Protein AF-K5B9V3-F1 (afdb_monomer_lite)

InterPro domains:
  IPR021312 Protein of unknown function DUF2889 [PF11136] (110-184)

Structure (mmCIF, N/CA/C/O backbone):
data_AF-K5B9V3-F1
#
_entry.id   AF-K5B9V3-F1
#
loop_
_atom_site.group_PDB
_atom_site.id
_atom_site.type_symbol
_atom_site.label_atom_id
_atom_site.label_alt_id
_atom_site.label_comp_id
_atom_site.label_asym_id
_atom_site.label_entity_id
_atom_site.label_seq_id
_atom_site.pdbx_PDB_ins_code
_atom_site.Cartn_x
_atom_site.Cartn_y
_atom_site.Cartn_z
_atom_site.occupancy
_atom_site.B_iso_or_equiv
_atom_site.auth_seq_id
_atom_site.auth_comp_id
_atom_site.auth_asym_id
_atom_site.auth_atom_id
_atom_site.pdbx_PDB_model_num
ATOM 1 N N . MET A 1 1 ? -13.083 -22.199 3.569 1.00 53.50 1 MET A N 1
ATOM 2 C CA . MET A 1 1 ? -12.605 -20.976 2.889 1.00 53.50 1 MET A CA 1
ATOM 3 C C . MET A 1 1 ? -11.238 -21.250 2.273 1.00 53.50 1 MET A C 1
ATOM 5 O O . MET A 1 1 ? -10.511 -22.095 2.790 1.00 53.50 1 MET A O 1
ATOM 9 N N . SER A 1 2 ? -10.920 -20.611 1.150 1.00 79.75 2 SER A N 1
ATOM 10 C CA . SER A 1 2 ? -9.598 -20.607 0.501 1.00 79.75 2 SER A CA 1
ATOM 11 C C . SER A 1 2 ? -8.914 -19.246 0.727 1.00 79.75 2 SER A C 1
ATOM 13 O O . SER A 1 2 ? -9.525 -18.342 1.294 1.00 79.75 2 SER A O 1
ATOM 15 N N . GLY A 1 3 ? -7.648 -19.098 0.324 1.00 85.88 3 GLY A N 1
ATOM 16 C CA . GLY A 1 3 ? -6.921 -17.820 0.370 1.00 85.88 3 GLY A CA 1
ATOM 17 C C . GLY A 1 3 ? -5.941 -17.666 1.538 1.00 85.88 3 GLY A C 1
ATOM 18 O O . GLY A 1 3 ? -5.937 -18.458 2.481 1.00 85.88 3 GLY A O 1
ATOM 19 N N . PHE A 1 4 ? -5.101 -16.629 1.453 1.00 90.12 4 PHE A N 1
ATOM 20 C CA . PHE A 1 4 ? -3.955 -16.421 2.344 1.00 90.12 4 PHE A CA 1
ATOM 21 C C . PHE A 1 4 ? -4.351 -16.310 3.822 1.00 90.12 4 PHE A C 1
ATOM 23 O O . PHE A 1 4 ? -3.831 -17.064 4.638 1.00 90.12 4 PHE A O 1
ATOM 30 N N . ARG A 1 5 ? -5.338 -15.467 4.163 1.00 90.12 5 ARG A N 1
ATOM 31 C CA . ARG A 1 5 ? -5.838 -15.321 5.546 1.00 90.12 5 ARG A CA 1
ATOM 32 C C . ARG A 1 5 ? -6.285 -16.643 6.159 1.00 90.12 5 ARG A C 1
ATOM 34 O O . ARG A 1 5 ? -5.924 -16.953 7.280 1.00 90.12 5 ARG A O 1
ATOM 41 N N . ASN A 1 6 ? -7.004 -17.464 5.399 1.00 92.19 6 ASN A N 1
ATOM 42 C CA . ASN A 1 6 ? -7.432 -18.779 5.869 1.00 92.19 6 ASN A CA 1
ATOM 43 C C . ASN A 1 6 ? -6.247 -19.736 6.093 1.00 92.19 6 ASN A C 1
ATOM 45 O O . ASN A 1 6 ? -6.334 -20.625 6.933 1.00 92.19 6 ASN A O 1
ATOM 49 N N . THR A 1 7 ? -5.148 -19.582 5.354 1.00 93.56 7 THR A N 1
ATOM 50 C CA . THR A 1 7 ? -3.905 -20.313 5.633 1.00 93.56 7 THR A CA 1
ATOM 51 C C . THR A 1 7 ? -3.241 -19.801 6.911 1.00 93.56 7 THR A C 1
ATOM 53 O O . THR A 1 7 ? -2.856 -20.620 7.742 1.00 93.56 7 THR A O 1
ATOM 56 N N . VAL A 1 8 ? -3.166 -18.480 7.113 1.00 93.62 8 VAL A N 1
ATOM 57 C CA . VAL A 1 8 ? -2.648 -17.886 8.360 1.00 93.62 8 VAL A CA 1
ATOM 58 C C . VAL A 1 8 ? -3.473 -18.355 9.560 1.00 93.62 8 VAL A C 1
ATOM 60 O O . VAL A 1 8 ? -2.900 -18.847 10.524 1.00 93.62 8 VAL A O 1
ATOM 63 N N . ASP A 1 9 ? -4.802 -18.328 9.459 1.00 93.75 9 ASP A N 1
ATOM 64 C CA . ASP A 1 9 ? -5.725 -18.794 10.502 1.00 93.75 9 ASP A CA 1
ATOM 65 C C . ASP A 1 9 ? -5.521 -20.274 10.870 1.00 93.75 9 ASP A C 1
ATOM 67 O O . ASP A 1 9 ? -5.801 -20.674 11.996 1.00 93.75 9 ASP A O 1
ATOM 71 N N . LYS A 1 10 ? -5.025 -21.106 9.946 1.00 94.19 10 LYS A N 1
ATOM 72 C CA . LYS A 1 10 ? -4.718 -22.521 10.217 1.00 94.19 10 LYS A CA 1
ATOM 73 C C . LYS A 1 10 ? -3.351 -22.728 10.862 1.00 94.19 10 LYS A C 1
ATOM 75 O O . LYS A 1 10 ? -3.202 -23.648 11.658 1.00 94.19 10 LYS A O 1
ATOM 80 N N . VAL A 1 11 ? -2.354 -21.937 10.468 1.00 95.62 11 VAL A N 1
ATOM 81 C CA . VAL A 1 11 ? -0.955 -22.113 10.895 1.00 95.62 11 VAL A CA 1
ATOM 82 C C . VAL A 1 11 ? -0.654 -21.353 12.188 1.00 95.62 11 VAL A C 1
ATOM 84 O O . VAL A 1 11 ? 0.162 -21.812 12.980 1.00 95.62 11 VAL A O 1
ATOM 87 N N . ALA A 1 12 ? -1.319 -20.218 12.404 1.00 94.56 12 ALA A N 1
ATOM 88 C CA . ALA A 1 12 ? -1.141 -19.338 13.556 1.00 94.56 12 ALA A CA 1
ATOM 89 C C . ALA A 1 12 ? -2.499 -18.771 14.044 1.00 94.56 12 ALA A C 1
ATOM 91 O O . ALA A 1 12 ? -2.715 -17.551 14.032 1.00 94.56 12 ALA A O 1
ATOM 92 N N . PRO A 1 13 ? -3.456 -19.640 14.436 1.00 94.00 13 PRO A N 1
ATOM 93 C CA . PRO A 1 13 ? -4.812 -19.242 14.841 1.00 94.00 13 PRO A CA 1
ATOM 94 C C . PRO A 1 13 ? -4.841 -18.228 15.996 1.00 94.00 13 PRO A C 1
ATOM 96 O O . PRO A 1 13 ? -5.757 -17.406 16.107 1.00 94.00 13 PRO A O 1
ATOM 99 N N . GLU A 1 14 ? -3.834 -18.263 16.867 1.00 95.31 14 GLU A N 1
ATOM 100 C CA . GLU A 1 14 ? -3.708 -17.383 18.021 1.00 95.31 14 GLU A CA 1
ATOM 101 C C . GLU A 1 14 ? -3.532 -15.911 17.639 1.00 95.31 14 GLU A C 1
ATOM 103 O O . GLU A 1 14 ? -3.968 -15.042 18.395 1.00 95.31 14 GLU A O 1
ATOM 108 N N . LEU A 1 15 ? -2.945 -15.619 16.471 1.00 93.81 15 LEU A N 1
ATOM 109 C CA . LEU A 1 15 ? -2.725 -14.247 16.012 1.00 93.81 15 LEU A CA 1
ATOM 110 C C . LEU A 1 15 ? -4.056 -13.528 15.784 1.00 93.81 15 LEU A C 1
ATOM 112 O O . LEU A 1 15 ? -4.254 -12.408 16.256 1.00 93.81 15 LEU A O 1
ATOM 116 N N . ARG A 1 16 ? -5.003 -14.202 15.126 1.00 89.38 16 ARG A N 1
ATOM 117 C CA . ARG A 1 16 ? -6.343 -13.660 14.902 1.00 89.38 16 ARG A CA 1
ATOM 118 C C . ARG A 1 16 ? -7.146 -13.580 16.193 1.00 89.38 16 ARG A C 1
ATOM 120 O O . ARG A 1 16 ? -7.768 -12.552 16.456 1.00 89.38 16 ARG A O 1
ATOM 127 N N . ALA A 1 17 ? -7.121 -14.638 17.006 1.00 89.19 17 ALA A N 1
ATOM 128 C CA . ALA A 1 17 ? -7.864 -14.684 18.267 1.00 89.19 17 ALA A CA 1
ATOM 129 C C . ALA A 1 17 ? -7.460 -13.547 19.221 1.00 89.19 17 ALA A C 1
ATOM 131 O O . ALA A 1 17 ? -8.310 -12.972 19.898 1.00 89.19 17 ALA A O 1
ATOM 132 N N . ARG A 1 18 ? -6.170 -13.192 19.237 1.00 92.00 18 ARG A N 1
ATOM 133 C CA . ARG A 1 18 ? -5.615 -12.117 20.072 1.00 92.00 18 ARG A CA 1
ATOM 134 C C . ARG A 1 18 ? -5.654 -10.738 19.415 1.00 92.00 18 ARG A C 1
ATOM 136 O O . ARG A 1 18 ? -5.258 -9.778 20.065 1.00 92.00 18 ARG A O 1
ATOM 143 N N . ARG A 1 19 ? -6.117 -10.632 18.161 1.00 86.31 19 ARG A N 1
ATOM 144 C CA . ARG A 1 19 ? -6.035 -9.406 17.343 1.00 86.31 19 ARG A CA 1
ATOM 145 C C . ARG A 1 19 ? -4.607 -8.839 17.314 1.00 86.31 19 ARG A C 1
ATOM 147 O O . ARG A 1 19 ? -4.389 -7.645 17.488 1.00 86.31 19 ARG A O 1
ATOM 154 N N . ASP A 1 20 ? -3.634 -9.728 17.150 1.00 90.94 20 ASP A N 1
ATOM 155 C CA . ASP A 1 20 ? -2.211 -9.401 17.180 1.00 90.94 20 ASP A CA 1
ATOM 156 C C . ASP A 1 20 ? -1.833 -8.521 15.976 1.00 90.94 20 ASP A C 1
ATOM 158 O O . ASP A 1 20 ? -2.214 -8.820 14.844 1.00 90.94 20 ASP A O 1
ATOM 162 N N . LEU A 1 21 ? -1.046 -7.460 16.193 1.00 87.75 21 LEU A N 1
ATOM 163 C CA . LEU A 1 21 ? -0.618 -6.545 15.124 1.00 87.75 21 LEU A CA 1
ATOM 164 C C . LEU A 1 21 ? 0.159 -7.258 14.008 1.00 87.75 21 LEU A C 1
ATOM 166 O O . LEU A 1 21 ? 0.116 -6.835 12.851 1.00 87.75 21 LEU A O 1
ATOM 170 N N . ARG A 1 22 ? 0.821 -8.380 14.318 1.00 90.94 22 ARG A N 1
ATOM 171 C CA . ARG A 1 22 ? 1.484 -9.220 13.311 1.00 90.94 22 ARG A CA 1
ATOM 172 C C . ARG A 1 22 ? 0.493 -9.807 12.312 1.00 90.94 22 ARG A C 1
ATOM 174 O O . ARG A 1 22 ? 0.838 -9.936 11.143 1.00 90.94 22 ARG A O 1
ATOM 181 N N . TYR A 1 23 ? -0.732 -10.119 12.737 1.00 90.19 23 TYR A N 1
ATOM 182 C CA . TYR A 1 23 ? -1.786 -10.577 11.830 1.00 90.19 23 TYR A CA 1
ATOM 183 C C . TYR A 1 23 ? -2.118 -9.493 10.797 1.00 90.19 23 TYR A C 1
ATOM 185 O O . TYR A 1 23 ? -2.198 -9.769 9.603 1.00 90.19 23 TYR A O 1
ATOM 193 N N . THR A 1 24 ? -2.201 -8.238 11.243 1.00 85.81 24 THR A N 1
ATOM 194 C CA . THR A 1 24 ? -2.417 -7.082 10.366 1.00 85.81 24 THR A CA 1
ATOM 195 C C . THR A 1 24 ? -1.241 -6.875 9.410 1.00 85.81 24 THR A C 1
ATOM 197 O O . THR A 1 24 ? -1.452 -6.553 8.244 1.00 85.81 24 THR A O 1
ATOM 200 N N . LEU A 1 25 ? 0.010 -7.070 9.842 1.00 88.31 25 LEU A N 1
ATOM 201 C CA . LEU A 1 25 ? 1.180 -7.020 8.944 1.00 88.31 25 LEU A CA 1
ATOM 202 C C . LEU A 1 25 ? 1.133 -8.111 7.863 1.00 88.31 25 LEU A C 1
ATOM 204 O O . LEU A 1 25 ? 1.409 -7.834 6.699 1.00 88.31 25 LEU A O 1
ATOM 208 N N . LEU A 1 26 ? 0.726 -9.332 8.219 1.00 92.19 26 LEU A N 1
ATOM 209 C CA . LEU A 1 26 ? 0.597 -10.432 7.259 1.00 92.19 26 LEU A CA 1
ATOM 210 C C . LEU A 1 26 ? -0.466 -10.165 6.182 1.00 92.19 26 LEU A C 1
ATOM 212 O O . LEU A 1 26 ? -0.331 -10.663 5.066 1.00 92.19 26 LEU A O 1
ATOM 216 N N . ASP A 1 27 ? -1.478 -9.344 6.470 1.00 87.56 27 ASP A N 1
ATOM 217 C CA . ASP A 1 27 ? -2.493 -8.953 5.485 1.00 87.56 27 ASP A CA 1
ATOM 218 C C . ASP A 1 27 ? -1.929 -8.160 4.292 1.00 87.56 27 ASP A C 1
ATOM 220 O O . ASP A 1 27 ? -2.559 -8.143 3.234 1.00 87.56 27 ASP A O 1
ATOM 224 N N . ASP A 1 28 ? -0.746 -7.547 4.416 1.00 90.00 28 ASP A N 1
ATOM 225 C CA . ASP A 1 28 ? -0.099 -6.856 3.294 1.00 90.00 28 ASP A CA 1
ATOM 226 C C . ASP A 1 28 ? 0.645 -7.811 2.352 1.00 90.00 28 ASP A C 1
ATOM 228 O O . ASP A 1 28 ? 0.896 -7.449 1.203 1.00 90.00 28 ASP A O 1
ATOM 232 N N . VAL A 1 29 ? 0.968 -9.038 2.785 1.00 90.94 29 VAL A N 1
ATOM 233 C CA . VAL A 1 29 ? 1.776 -9.989 1.998 1.00 90.94 29 VAL A CA 1
ATOM 234 C C . VAL A 1 29 ? 1.146 -10.309 0.637 1.00 90.94 29 VAL A C 1
ATOM 236 O O . VAL A 1 29 ? 1.869 -10.245 -0.361 1.00 90.94 29 VAL A O 1
ATOM 239 N N . PRO A 1 30 ? -0.166 -10.609 0.521 1.00 88.69 30 PRO A N 1
ATOM 240 C CA . PRO A 1 30 ? -0.775 -10.872 -0.782 1.00 88.69 30 PRO A CA 1
ATOM 241 C C . PRO A 1 30 ? -0.677 -9.686 -1.744 1.00 88.69 30 PRO A C 1
ATOM 243 O O . PRO A 1 30 ? -0.381 -9.884 -2.919 1.00 88.69 30 PRO A O 1
ATOM 246 N N . VAL A 1 31 ? -0.886 -8.460 -1.254 1.00 85.88 31 VAL A N 1
ATOM 247 C CA . VAL A 1 31 ? -0.827 -7.247 -2.086 1.00 85.88 31 VAL A CA 1
ATOM 248 C C . VAL A 1 31 ? 0.617 -6.916 -2.459 1.00 85.88 31 VAL A C 1
ATOM 250 O O . VAL A 1 31 ? 0.890 -6.649 -3.625 1.00 85.88 31 VAL A O 1
ATOM 253 N N . ALA A 1 32 ? 1.555 -7.021 -1.513 1.00 88.81 32 ALA A N 1
ATOM 254 C CA . ALA A 1 32 ? 2.985 -6.858 -1.770 1.00 88.81 32 ALA A CA 1
ATOM 255 C C . ALA A 1 32 ? 3.502 -7.877 -2.805 1.00 88.81 32 ALA A C 1
ATOM 257 O O . ALA A 1 32 ? 4.306 -7.540 -3.669 1.00 88.81 32 ALA A O 1
ATOM 258 N N . THR A 1 33 ? 2.998 -9.114 -2.759 1.00 86.75 33 THR A N 1
ATOM 259 C CA . THR A 1 33 ? 3.333 -10.164 -3.737 1.00 86.75 33 THR A CA 1
ATOM 260 C C . THR A 1 33 ? 2.695 -9.908 -5.100 1.00 86.75 33 THR A C 1
ATOM 262 O O . THR A 1 33 ? 3.310 -10.169 -6.125 1.00 86.75 33 THR A O 1
ATOM 265 N N . LEU A 1 34 ? 1.461 -9.402 -5.134 1.00 83.19 34 LEU A N 1
ATOM 266 C CA . LEU A 1 34 ? 0.806 -9.033 -6.386 1.00 83.19 34 LEU A CA 1
ATOM 267 C C . LEU A 1 34 ? 1.576 -7.906 -7.086 1.00 83.19 34 LEU A C 1
ATOM 269 O O . LEU A 1 34 ? 1.887 -8.006 -8.270 1.00 83.19 34 LEU A O 1
ATOM 273 N N . ILE A 1 35 ? 1.906 -6.843 -6.350 1.00 83.00 35 ILE A N 1
ATOM 274 C CA . ILE A 1 35 ? 2.542 -5.664 -6.936 1.00 83.00 35 ILE A CA 1
ATOM 275 C C . ILE A 1 35 ? 4.007 -5.911 -7.317 1.00 83.00 35 ILE A C 1
ATOM 277 O O . ILE A 1 35 ? 4.495 -5.277 -8.250 1.00 83.00 35 ILE A O 1
ATOM 281 N N . SER A 1 36 ? 4.690 -6.875 -6.681 1.00 84.31 36 SER A N 1
ATOM 282 C CA . SER A 1 36 ? 6.086 -7.221 -6.997 1.00 84.31 36 SER A CA 1
ATOM 283 C C . SER A 1 36 ? 6.297 -7.729 -8.428 1.00 84.31 36 SER A C 1
ATOM 285 O O . SER A 1 36 ? 7.413 -7.646 -8.946 1.00 84.31 36 SER A O 1
ATOM 287 N N . GLY A 1 37 ? 5.232 -8.152 -9.122 1.00 81.44 37 GLY A N 1
ATOM 288 C CA . GLY A 1 37 ? 5.273 -8.426 -10.561 1.00 81.44 37 GLY A CA 1
ATOM 289 C C . GLY A 1 37 ? 5.763 -7.229 -11.389 1.00 81.44 37 GLY A C 1
ATOM 290 O O . GLY A 1 37 ? 6.395 -7.421 -12.428 1.00 81.44 37 GLY A O 1
ATOM 291 N N . HIS A 1 38 ? 5.561 -5.998 -10.900 1.00 85.19 38 HIS A N 1
ATOM 292 C CA . HIS A 1 38 ? 6.107 -4.793 -11.520 1.00 85.19 38 HIS A CA 1
ATOM 293 C C . HIS A 1 38 ? 7.640 -4.816 -11.579 1.00 85.19 38 HIS A C 1
ATOM 295 O O . HIS A 1 38 ? 8.200 -4.581 -12.647 1.00 85.19 38 HIS A O 1
ATOM 301 N N . ALA A 1 39 ? 8.326 -5.152 -10.481 1.00 87.06 39 ALA A N 1
ATOM 302 C CA . ALA A 1 39 ? 9.787 -5.224 -10.463 1.00 87.06 39 ALA A CA 1
ATOM 303 C C . ALA A 1 39 ? 10.334 -6.276 -11.426 1.00 87.06 39 ALA A C 1
ATOM 305 O O . ALA A 1 39 ? 11.343 -6.042 -12.092 1.00 87.06 39 ALA A O 1
ATOM 306 N N . LEU A 1 40 ? 9.660 -7.421 -11.547 1.00 82.56 40 LEU A N 1
ATOM 307 C CA . LEU A 1 40 ? 10.080 -8.459 -12.485 1.00 82.56 40 LEU A CA 1
ATOM 308 C C . LEU A 1 40 ? 9.938 -8.004 -13.949 1.00 82.56 40 LEU A C 1
ATOM 310 O O . LEU A 1 40 ? 10.764 -8.367 -14.786 1.00 82.56 40 LEU A O 1
ATOM 314 N N . ALA A 1 41 ? 8.921 -7.191 -14.254 1.00 80.25 41 ALA A N 1
ATOM 315 C CA . ALA A 1 41 ? 8.730 -6.614 -15.585 1.00 80.25 41 ALA A CA 1
ATOM 316 C C . ALA A 1 41 ? 9.750 -5.499 -15.853 1.00 80.25 41 ALA A C 1
ATOM 318 O O . ALA A 1 41 ? 10.424 -5.502 -16.879 1.00 80.25 41 ALA A O 1
ATOM 319 N N . ALA A 1 42 ? 9.914 -4.584 -14.898 1.00 84.38 42 ALA A N 1
ATOM 320 C CA . ALA A 1 42 ? 10.789 -3.421 -15.002 1.00 84.38 42 ALA A CA 1
ATOM 321 C C . ALA A 1 42 ? 12.286 -3.772 -15.029 1.00 84.38 42 ALA A C 1
ATOM 323 O O . ALA A 1 42 ? 13.070 -3.057 -15.649 1.00 84.38 42 ALA A O 1
ATOM 324 N N . SER A 1 43 ? 12.690 -4.869 -14.384 1.00 81.94 43 SER A N 1
ATOM 325 C CA . SER A 1 43 ? 14.065 -5.395 -14.434 1.00 81.94 43 SER A CA 1
ATOM 326 C C . SER A 1 43 ? 14.364 -6.215 -15.693 1.00 81.94 43 SER A C 1
ATOM 328 O O . SER A 1 43 ? 15.514 -6.576 -15.932 1.00 81.94 43 SER A O 1
ATOM 330 N N . GLY A 1 44 ? 13.344 -6.553 -16.489 1.00 75.38 44 GLY A N 1
ATOM 331 C CA . GLY A 1 44 ? 13.479 -7.447 -17.640 1.00 75.38 44 GLY A CA 1
ATOM 332 C C . GLY A 1 44 ? 13.662 -8.928 -17.278 1.00 75.38 44 GLY A C 1
ATOM 333 O O . GLY A 1 44 ? 13.782 -9.753 -18.182 1.00 75.38 44 GLY A O 1
ATOM 334 N N . VAL A 1 45 ? 13.637 -9.294 -15.987 1.00 72.25 45 VAL A N 1
ATOM 335 C CA . VAL A 1 45 ? 13.782 -10.685 -15.513 1.00 72.25 45 VAL A CA 1
ATOM 336 C C . VAL A 1 45 ? 12.650 -11.583 -16.015 1.00 72.25 45 VAL A C 1
ATOM 338 O O . VAL A 1 45 ? 12.884 -12.760 -16.284 1.00 72.25 45 VAL A O 1
ATOM 341 N N . LEU A 1 46 ? 11.438 -11.041 -16.194 1.00 62.34 46 LEU A N 1
ATOM 342 C CA . LEU A 1 46 ? 10.312 -11.798 -16.758 1.00 62.34 46 LEU A CA 1
ATOM 343 C C . LEU A 1 46 ? 10.564 -12.284 -18.193 1.00 62.34 46 LEU A C 1
ATOM 345 O O . LEU A 1 46 ? 9.920 -13.245 -18.610 1.00 62.34 46 LEU A O 1
ATOM 349 N N . GLY A 1 47 ? 11.476 -11.656 -18.946 1.00 63.75 47 GLY A N 1
ATOM 350 C CA . GLY A 1 47 ? 11.673 -11.955 -20.363 1.00 63.75 47 GLY A CA 1
ATOM 351 C C . GLY A 1 47 ? 10.342 -11.902 -21.122 1.00 63.75 47 GLY A C 1
ATOM 352 O O . GLY A 1 47 ? 9.684 -10.865 -21.155 1.00 63.75 47 GLY A O 1
ATOM 353 N N . LYS A 1 48 ? 9.927 -13.040 -21.689 1.00 59.50 48 LYS A N 1
ATOM 354 C CA . LYS A 1 48 ? 8.572 -13.235 -22.220 1.00 59.50 48 LYS A CA 1
ATOM 355 C C . LYS A 1 48 ? 7.601 -13.472 -21.061 1.00 59.50 48 LYS A C 1
ATOM 357 O O . LYS A 1 48 ? 7.690 -14.509 -20.397 1.00 59.50 48 LYS A O 1
ATOM 362 N N . ALA A 1 49 ? 6.665 -12.550 -20.836 1.00 56.19 49 ALA A N 1
ATOM 363 C CA . ALA A 1 49 ? 5.645 -12.622 -19.786 1.00 56.19 49 ALA A CA 1
ATOM 364 C C . ALA A 1 49 ? 4.896 -13.972 -19.753 1.00 56.19 49 ALA A C 1
ATOM 366 O O . ALA A 1 49 ? 4.602 -14.491 -18.677 1.00 56.19 49 ALA A O 1
ATOM 367 N N . SER A 1 50 ? 4.681 -14.592 -20.916 1.00 52.72 50 SER A N 1
ATOM 368 C CA . SER A 1 50 ? 4.097 -15.934 -21.075 1.00 52.72 50 SER A CA 1
ATOM 369 C C . SER A 1 50 ? 4.884 -17.076 -20.406 1.00 52.72 50 SER A C 1
ATOM 371 O O . SER A 1 50 ? 4.317 -18.132 -20.127 1.00 52.72 50 SER A O 1
ATOM 373 N N . THR A 1 51 ? 6.175 -16.879 -20.124 1.00 51.28 51 THR A N 1
ATOM 374 C CA . THR A 1 51 ? 7.083 -17.899 -19.565 1.00 51.28 51 THR A CA 1
ATOM 375 C C . THR A 1 51 ? 7.495 -17.650 -18.114 1.00 51.28 51 THR A C 1
ATOM 377 O O . THR A 1 51 ? 7.980 -18.568 -17.456 1.00 51.28 51 THR A O 1
ATOM 380 N N . GLY A 1 52 ? 7.273 -16.443 -17.587 1.00 53.59 52 GLY A N 1
ATOM 381 C CA . GLY A 1 52 ? 7.766 -16.025 -16.272 1.00 53.59 52 GLY A CA 1
ATOM 382 C C . GLY A 1 52 ? 6.865 -16.362 -15.078 1.00 53.59 52 GLY A C 1
ATOM 383 O O . GLY A 1 52 ? 7.115 -15.891 -13.973 1.00 53.59 52 GLY A O 1
ATOM 384 N N . GLY A 1 53 ? 5.803 -17.150 -15.276 1.00 54.06 53 GLY A N 1
ATOM 385 C CA . GLY A 1 53 ? 4.937 -17.665 -14.202 1.00 54.06 53 GLY A CA 1
ATOM 386 C C . GLY A 1 53 ? 4.026 -16.637 -13.513 1.00 54.06 53 GLY A C 1
ATOM 387 O O . GLY A 1 53 ? 3.118 -17.035 -12.784 1.00 54.06 53 GLY A O 1
ATOM 388 N N . TYR A 1 54 ? 4.212 -15.339 -13.764 1.00 62.78 54 TYR A N 1
ATOM 389 C CA . TYR A 1 54 ? 3.297 -14.287 -13.328 1.00 62.78 54 TYR A CA 1
ATOM 390 C C . TYR A 1 54 ? 2.190 -14.095 -14.368 1.00 62.78 54 TYR A C 1
ATOM 392 O O . TYR A 1 54 ? 2.424 -13.551 -15.446 1.00 62.78 54 TYR A O 1
ATOM 400 N N . LEU A 1 55 ? 0.977 -14.542 -14.040 1.00 64.81 55 LEU A N 1
ATOM 401 C CA . LEU A 1 55 ? -0.212 -14.302 -14.853 1.00 64.81 55 LEU A CA 1
ATOM 402 C C . LEU A 1 55 ? -1.135 -13.333 -14.108 1.00 64.81 55 LEU A C 1
ATOM 404 O O . LEU A 1 55 ? -1.681 -13.712 -13.066 1.00 64.81 55 LEU A O 1
ATOM 408 N N . PRO A 1 56 ? -1.320 -12.097 -14.606 1.00 70.00 56 PRO A N 1
ATOM 409 C CA . PRO A 1 56 ? -2.246 -11.155 -13.996 1.00 70.00 56 PRO A CA 1
ATOM 410 C C . PRO A 1 56 ? -3.668 -11.726 -14.020 1.00 70.00 56 PRO A C 1
ATOM 412 O O . PRO A 1 56 ? -4.106 -12.317 -15.012 1.00 70.00 56 PRO A O 1
ATOM 415 N N . VAL A 1 57 ? -4.409 -11.538 -12.931 1.00 79.31 57 VAL A N 1
ATOM 416 C CA . VAL A 1 57 ? -5.826 -11.903 -12.877 1.00 79.31 57 VAL A CA 1
ATOM 417 C C . VAL A 1 57 ? -6.640 -10.689 -13.307 1.00 79.31 57 VAL A C 1
ATOM 419 O O . VAL A 1 57 ? -6.562 -9.637 -12.675 1.00 79.31 57 VAL A O 1
ATOM 422 N N . ALA A 1 58 ? -7.405 -10.841 -14.388 1.00 81.94 58 ALA A N 1
ATOM 423 C CA . ALA A 1 58 ? -8.292 -9.792 -14.875 1.00 81.94 58 ALA A CA 1
ATOM 424 C C . ALA A 1 58 ? -9.326 -9.392 -13.809 1.00 81.94 58 ALA A C 1
ATOM 426 O O . ALA A 1 58 ? -9.767 -10.228 -13.016 1.00 81.94 58 ALA A O 1
ATOM 427 N N . ASP A 1 59 ? -9.707 -8.115 -13.818 1.00 81.88 59 ASP A N 1
ATOM 428 C CA . ASP A 1 59 ? -10.761 -7.518 -12.990 1.00 81.88 59 ASP A CA 1
ATOM 429 C C . ASP A 1 59 ? -10.519 -7.627 -11.472 1.00 81.88 59 ASP A C 1
ATOM 431 O O . ASP A 1 59 ? -11.445 -7.576 -10.659 1.00 81.88 59 ASP A O 1
ATOM 435 N N . GLN A 1 60 ? -9.250 -7.750 -11.068 1.00 76.50 60 GLN A N 1
ATOM 436 C CA . GLN A 1 60 ? -8.851 -7.684 -9.661 1.00 76.50 60 GLN A CA 1
ATOM 437 C C . GLN A 1 60 ? -8.891 -6.250 -9.108 1.00 76.50 60 GLN A C 1
ATOM 439 O O . GLN A 1 60 ? -9.168 -6.043 -7.929 1.00 76.50 60 GLN A O 1
ATOM 444 N N . CYS A 1 61 ? -8.609 -5.261 -9.955 1.00 79.38 61 CYS A N 1
ATOM 445 C CA . CYS A 1 61 ? -8.818 -3.841 -9.689 1.00 79.38 61 CYS A CA 1
ATOM 446 C C . CYS A 1 61 ? -8.960 -3.092 -11.021 1.00 79.38 61 CYS A C 1
ATOM 448 O O . CYS A 1 61 ? -8.744 -3.676 -12.083 1.00 79.38 61 CYS A O 1
ATOM 450 N N . ALA A 1 62 ? -9.267 -1.793 -10.981 1.00 82.56 62 ALA A N 1
ATOM 451 C CA . ALA A 1 62 ? -9.448 -0.997 -12.198 1.00 82.56 62 ALA A CA 1
ATOM 452 C C . ALA A 1 62 ? -8.220 -0.990 -13.125 1.00 82.56 62 ALA A C 1
ATOM 454 O O . ALA A 1 62 ? -8.376 -0.974 -14.339 1.00 82.56 62 ALA A O 1
ATOM 455 N N . GLY A 1 63 ? -7.002 -1.089 -12.581 1.00 81.25 63 GLY A N 1
ATOM 456 C CA . GLY A 1 63 ? -5.783 -1.216 -13.392 1.00 81.25 63 GLY A CA 1
ATOM 457 C C . GLY A 1 63 ? -5.646 -2.561 -14.121 1.00 81.25 63 GLY A C 1
ATOM 458 O O . GLY A 1 63 ? -4.921 -2.659 -15.105 1.00 81.25 63 GLY A O 1
ATOM 459 N N . PHE A 1 64 ? -6.354 -3.592 -13.658 1.00 82.75 64 PHE A N 1
ATOM 460 C CA . PHE A 1 64 ? -6.392 -4.938 -14.240 1.00 82.75 64 PHE A CA 1
ATOM 461 C C . PHE A 1 64 ? -7.708 -5.197 -14.983 1.00 82.75 64 PHE A C 1
ATOM 463 O O . PHE A 1 64 ? -8.050 -6.351 -15.240 1.00 82.75 64 PHE A O 1
ATOM 470 N N . VAL A 1 65 ? -8.463 -4.145 -15.315 1.00 87.56 65 VAL A N 1
ATOM 471 C CA . VAL A 1 65 ? -9.741 -4.292 -16.014 1.00 87.56 65 VAL A CA 1
ATOM 472 C C . VAL A 1 65 ? -9.554 -5.047 -17.329 1.00 87.56 65 VAL A C 1
ATOM 474 O O . VAL A 1 65 ? -8.586 -4.833 -18.070 1.00 87.56 65 VAL A O 1
ATOM 477 N N . THR A 1 66 ? -10.482 -5.951 -17.624 1.00 86.69 66 THR A N 1
ATOM 478 C CA . THR A 1 66 ? -10.510 -6.685 -18.886 1.00 86.69 66 THR A CA 1
ATOM 479 C C . THR A 1 66 ? -10.496 -5.712 -20.067 1.00 86.69 66 THR A C 1
ATOM 481 O O . THR A 1 66 ? -11.292 -4.780 -20.146 1.00 86.69 66 THR A O 1
ATOM 484 N N . GLY A 1 67 ? -9.565 -5.927 -21.001 1.00 85.62 67 GLY A N 1
ATOM 485 C CA . GLY A 1 67 ? -9.366 -5.046 -22.157 1.00 85.62 67 GLY A CA 1
ATOM 486 C C . GLY A 1 67 ? -8.621 -3.739 -21.855 1.00 85.62 67 GLY A C 1
ATOM 487 O O . GLY A 1 67 ? -8.313 -3.003 -22.790 1.00 85.62 67 GLY A O 1
ATOM 488 N N . GLY A 1 68 ? -8.275 -3.468 -20.593 1.00 85.44 68 GLY A N 1
ATOM 489 C CA . GLY A 1 68 ? -7.417 -2.350 -20.204 1.00 85.44 68 GLY A CA 1
ATOM 490 C C . GLY A 1 68 ? -5.987 -2.495 -20.731 1.00 85.44 68 GLY A C 1
ATOM 491 O O . GLY A 1 68 ? -5.586 -3.565 -21.216 1.00 85.44 68 GLY A O 1
ATOM 492 N N . LEU A 1 69 ? -5.208 -1.413 -20.627 1.00 86.56 69 LEU A N 1
ATOM 493 C CA . LEU A 1 69 ? -3.840 -1.352 -21.149 1.00 86.56 69 LEU A CA 1
ATOM 494 C C . LEU A 1 69 ? -2.976 -2.491 -20.605 1.00 86.56 69 LEU A C 1
ATOM 496 O O . LEU A 1 69 ? -2.425 -3.263 -21.386 1.00 86.56 69 LEU A O 1
ATOM 500 N N . LEU A 1 70 ? -2.921 -2.641 -19.279 1.00 83.75 70 LEU A N 1
ATOM 501 C CA . LEU A 1 70 ? -2.092 -3.651 -18.626 1.00 83.75 70 LEU A CA 1
ATOM 502 C C . LEU A 1 70 ? -2.434 -5.069 -19.101 1.00 83.75 70 LEU A C 1
ATOM 504 O O . LEU A 1 70 ? -1.552 -5.813 -19.531 1.00 83.75 70 LEU A O 1
ATOM 508 N N . MET A 1 71 ? -3.720 -5.433 -19.067 1.00 85.69 71 MET A N 1
ATOM 509 C CA . MET A 1 71 ? -4.180 -6.769 -19.458 1.00 85.69 71 MET A CA 1
ATOM 510 C C . MET A 1 71 ? -3.895 -7.066 -20.932 1.00 85.69 71 MET A C 1
ATOM 512 O O . MET A 1 71 ? -3.455 -8.165 -21.274 1.00 85.69 71 MET A O 1
ATOM 516 N N . SER A 1 72 ? -4.096 -6.078 -21.806 1.00 86.56 72 SER A N 1
ATOM 517 C CA . SER A 1 72 ? -3.827 -6.217 -23.239 1.00 86.56 72 SER A CA 1
ATOM 518 C C . SER A 1 72 ? -2.333 -6.352 -23.539 1.00 86.56 72 SER A C 1
ATOM 520 O O . SER A 1 72 ? -1.955 -7.115 -24.426 1.00 86.56 72 SER A O 1
ATOM 522 N N . SER A 1 73 ? -1.481 -5.642 -22.800 1.00 83.62 73 SER A N 1
ATOM 523 C CA . SER A 1 73 ? -0.021 -5.719 -22.915 1.00 83.62 73 SER A CA 1
ATOM 524 C C . SER A 1 73 ? 0.516 -7.091 -22.508 1.00 83.62 73 SER A C 1
ATOM 526 O O . SER A 1 73 ? 1.321 -7.681 -23.228 1.00 83.62 73 SER A O 1
ATOM 528 N N . PHE A 1 74 ? -0.004 -7.667 -21.419 1.00 80.69 74 PHE A N 1
ATOM 529 C CA . PHE A 1 74 ? 0.327 -9.040 -21.030 1.00 80.69 74 PHE A CA 1
ATOM 530 C C . PHE A 1 74 ? -0.100 -10.071 -22.081 1.00 80.69 74 PHE A C 1
ATOM 532 O O . PHE A 1 74 ? 0.668 -10.981 -22.386 1.00 80.69 74 PHE A O 1
ATOM 539 N N . ALA A 1 75 ? -1.283 -9.914 -22.682 1.00 82.56 75 ALA A N 1
ATOM 540 C CA . ALA A 1 75 ? -1.753 -10.809 -23.742 1.00 82.56 75 ALA A CA 1
ATOM 541 C C . ALA A 1 75 ? -0.879 -10.765 -25.012 1.00 82.56 75 ALA A C 1
ATOM 543 O O . ALA A 1 75 ? -0.861 -11.731 -25.774 1.00 82.56 75 ALA A O 1
ATOM 544 N N . ARG A 1 76 ? -0.156 -9.659 -25.235 1.00 83.19 76 ARG A N 1
ATOM 545 C CA . ARG A 1 76 ? 0.782 -9.478 -26.354 1.00 83.19 76 ARG A CA 1
ATOM 546 C C . ARG A 1 76 ? 2.234 -9.814 -26.007 1.00 83.19 76 ARG A C 1
ATOM 548 O O . ARG A 1 76 ? 3.081 -9.681 -26.878 1.00 83.19 76 ARG A O 1
ATOM 555 N N . ASP A 1 77 ? 2.514 -10.273 -24.785 1.00 77.19 77 ASP A N 1
ATOM 556 C CA . ASP A 1 77 ? 3.877 -10.560 -24.306 1.00 77.19 77 ASP A CA 1
ATOM 557 C C . ASP A 1 77 ? 4.788 -9.311 -24.269 1.00 77.19 77 ASP A C 1
ATOM 559 O O . ASP A 1 77 ? 6.011 -9.411 -24.317 1.00 77.19 77 ASP A O 1
ATOM 563 N N . GLU A 1 78 ? 4.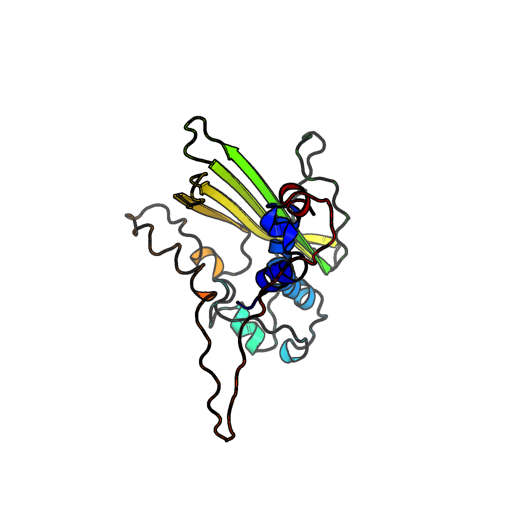182 -8.126 -24.149 1.00 78.31 78 GLU A N 1
ATOM 564 C CA . GLU A 1 78 ? 4.842 -6.815 -24.156 1.00 78.31 78 GLU A CA 1
ATOM 565 C C . GLU A 1 78 ? 4.484 -6.051 -22.870 1.00 78.31 78 GLU A C 1
ATOM 567 O O . GLU A 1 78 ? 3.728 -5.076 -22.914 1.00 78.31 78 GLU A O 1
ATOM 572 N N . PRO A 1 79 ? 4.944 -6.506 -21.689 1.00 70.12 79 PRO A N 1
ATOM 573 C CA . PRO A 1 79 ? 4.504 -5.942 -20.421 1.00 70.12 79 PRO A CA 1
ATOM 574 C C . PRO A 1 79 ? 4.866 -4.457 -20.336 1.00 70.12 79 PRO A C 1
ATOM 576 O O . PRO A 1 79 ? 6.029 -4.064 -20.409 1.00 70.12 79 PRO A O 1
ATOM 579 N N . THR A 1 80 ? 3.846 -3.617 -20.169 1.00 76.25 80 THR A N 1
ATOM 580 C CA . THR A 1 80 ? 4.040 -2.182 -19.975 1.00 76.25 80 THR A CA 1
ATOM 581 C C . THR A 1 80 ? 4.563 -1.931 -18.567 1.00 76.25 80 THR A C 1
ATOM 583 O O . THR A 1 80 ? 4.037 -2.468 -17.592 1.00 76.25 80 THR A O 1
ATOM 586 N N . VAL A 1 81 ? 5.589 -1.092 -18.459 1.00 81.19 81 VAL A N 1
ATOM 587 C CA . VAL A 1 81 ? 6.174 -0.679 -17.185 1.00 81.19 81 VAL A CA 1
ATOM 588 C C . VAL A 1 81 ? 5.789 0.772 -16.943 1.00 81.19 81 VAL A C 1
ATOM 590 O O . VAL A 1 81 ? 6.110 1.653 -17.737 1.00 81.19 81 VAL A O 1
ATOM 593 N N . VAL A 1 82 ? 5.086 1.021 -15.845 1.00 81.44 82 VAL A N 1
ATOM 594 C CA . VAL A 1 82 ? 4.823 2.380 -15.371 1.00 81.44 82 VAL A CA 1
ATOM 595 C C . VAL A 1 82 ? 6.068 2.948 -14.692 1.00 81.44 82 VAL A C 1
ATOM 597 O O . VAL 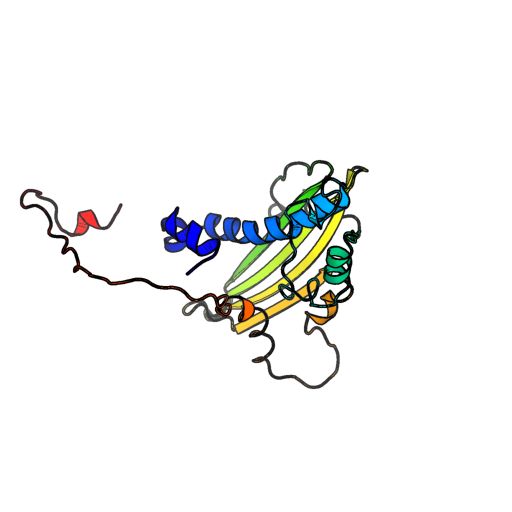A 1 82 ? 6.790 2.235 -14.007 1.00 81.44 82 VAL A O 1
ATOM 600 N N . THR A 1 83 ? 6.328 4.240 -14.852 1.00 84.44 83 THR A N 1
ATOM 601 C CA . THR A 1 83 ? 7.297 4.954 -14.012 1.00 84.44 83 THR A CA 1
ATOM 602 C C . THR A 1 83 ? 6.570 6.105 -13.345 1.00 84.44 83 THR A C 1
ATOM 604 O O . THR A 1 83 ? 6.113 7.021 -14.026 1.00 84.44 83 THR A O 1
ATOM 607 N N . GLY A 1 84 ? 6.411 6.029 -12.028 1.00 88.56 84 GLY A N 1
ATOM 608 C CA . GLY A 1 84 ? 5.842 7.125 -11.258 1.00 88.56 84 GLY A CA 1
ATOM 609 C C . GLY A 1 84 ? 6.892 8.159 -10.846 1.00 88.56 84 GLY A C 1
ATOM 610 O O . GLY A 1 84 ? 8.062 8.058 -11.227 1.00 88.56 84 GLY A O 1
ATOM 611 N N . PRO A 1 85 ? 6.484 9.175 -10.072 1.00 94.69 85 PRO A N 1
ATOM 612 C CA . PRO A 1 85 ? 7.396 10.196 -9.577 1.00 94.69 85 PRO A CA 1
ATOM 613 C C . PRO A 1 85 ? 8.397 9.607 -8.576 1.00 94.69 85 PRO A C 1
ATOM 615 O O . PRO A 1 85 ? 8.143 8.566 -7.963 1.00 94.69 85 PRO A O 1
ATOM 618 N N . THR A 1 86 ? 9.516 10.305 -8.373 1.00 96.50 86 THR A N 1
ATOM 619 C CA . THR A 1 86 ? 10.456 10.010 -7.283 1.00 96.50 86 THR A CA 1
ATOM 620 C C . THR A 1 86 ? 9.724 9.992 -5.945 1.00 96.50 86 THR A C 1
ATOM 622 O O . THR A 1 86 ? 8.941 10.897 -5.647 1.00 96.50 86 THR A O 1
ATOM 625 N N . ALA A 1 87 ? 9.975 8.959 -5.144 1.00 95.69 87 ALA A N 1
ATOM 626 C CA . ALA A 1 87 ? 9.398 8.837 -3.818 1.00 95.69 87 ALA A CA 1
ATOM 627 C C . ALA A 1 87 ? 10.090 9.824 -2.860 1.00 95.69 87 ALA A C 1
ATOM 629 O O . ALA A 1 87 ? 11.307 9.750 -2.691 1.00 95.69 87 ALA A O 1
ATOM 630 N N . PRO A 1 88 ? 9.353 10.753 -2.225 1.00 93.62 88 PRO A N 1
ATOM 631 C CA . PRO A 1 88 ? 9.914 11.546 -1.142 1.00 93.62 88 PRO A CA 1
ATOM 632 C C . PRO A 1 88 ? 10.147 10.647 0.076 1.00 93.62 88 PRO A C 1
ATOM 634 O O . PRO A 1 88 ? 9.354 9.726 0.316 1.00 93.62 88 PRO A O 1
ATOM 637 N N . ASP A 1 89 ? 11.194 10.936 0.853 1.00 90.81 89 ASP A N 1
ATOM 638 C CA . ASP A 1 89 ? 11.445 10.220 2.107 1.00 90.81 89 ASP A CA 1
ATOM 639 C C . ASP A 1 89 ? 10.231 10.374 3.032 1.00 90.81 89 ASP A C 1
ATOM 641 O O . ASP A 1 89 ? 9.645 11.452 3.157 1.00 90.81 89 ASP A O 1
ATOM 645 N N . LEU A 1 90 ? 9.818 9.259 3.626 1.00 91.06 90 LEU A N 1
ATOM 646 C CA . LEU A 1 90 ? 8.732 9.229 4.599 1.00 91.06 90 LEU A CA 1
ATOM 647 C C . LEU A 1 90 ? 9.223 9.564 6.007 1.00 91.06 90 LEU A C 1
ATOM 649 O O . LEU A 1 90 ? 8.395 9.846 6.869 1.00 91.06 90 LEU A O 1
ATOM 653 N N . ARG A 1 91 ? 10.536 9.500 6.247 1.00 90.12 91 ARG A N 1
ATOM 654 C CA . ARG A 1 91 ? 11.150 9.757 7.545 1.00 90.12 91 ARG A CA 1
ATOM 655 C C . ARG A 1 91 ? 11.386 11.248 7.735 1.00 90.12 91 ARG A C 1
ATOM 657 O O . ARG A 1 91 ? 11.987 11.910 6.892 1.00 90.12 91 ARG A O 1
ATOM 664 N N . ASP A 1 92 ? 10.983 11.735 8.894 1.00 89.19 92 ASP A N 1
ATOM 665 C CA . ASP A 1 92 ? 11.309 13.050 9.413 1.00 89.19 92 ASP A CA 1
ATOM 666 C C . ASP A 1 92 ? 12.031 12.855 10.754 1.00 89.19 92 ASP A C 1
ATOM 668 O O . ASP A 1 92 ? 11.400 12.451 11.732 1.00 89.19 92 ASP A O 1
ATOM 672 N N . PRO A 1 93 ? 13.349 13.124 10.832 1.00 86.94 93 PRO A N 1
ATOM 673 C CA . PRO A 1 93 ? 14.113 12.985 12.070 1.00 86.94 93 PRO A CA 1
ATOM 674 C C . PRO A 1 93 ? 13.618 13.873 13.220 1.00 86.94 93 PRO A C 1
ATOM 676 O O . PRO A 1 93 ? 13.987 13.634 14.370 1.00 86.94 93 PRO A O 1
ATOM 679 N N . ALA A 1 94 ? 12.837 14.919 12.926 1.00 91.56 94 ALA A N 1
ATOM 680 C CA . ALA A 1 94 ? 12.249 15.792 13.936 1.00 91.56 94 ALA A CA 1
ATOM 681 C C . ALA A 1 94 ? 10.923 15.251 14.502 1.00 91.56 94 ALA A C 1
ATOM 683 O O . ALA A 1 94 ? 10.468 15.750 15.535 1.00 91.56 94 ALA A O 1
ATOM 684 N N . ASP A 1 95 ? 10.316 14.243 13.867 1.00 91.88 95 ASP A N 1
ATOM 685 C CA . ASP A 1 95 ? 9.068 13.626 14.309 1.00 91.88 95 ASP A CA 1
ATOM 686 C C . ASP A 1 95 ? 9.342 12.313 15.078 1.00 91.88 95 ASP A C 1
ATOM 688 O O . ASP A 1 95 ? 9.733 11.306 14.484 1.00 91.88 95 ASP A O 1
ATOM 692 N N . PRO A 1 96 ? 9.123 12.269 16.407 1.00 89.56 96 PRO A N 1
ATOM 693 C CA . PRO A 1 96 ? 9.348 11.060 17.202 1.00 89.56 96 PRO A CA 1
ATOM 694 C C . PRO A 1 96 ? 8.349 9.931 16.902 1.00 89.56 96 PRO A C 1
ATOM 696 O O . PRO A 1 96 ? 8.591 8.792 17.302 1.00 89.56 96 PRO A O 1
ATOM 699 N N . TRP A 1 97 ? 7.234 10.234 16.232 1.00 87.44 97 TRP A N 1
ATOM 700 C CA . TRP A 1 97 ? 6.224 9.263 15.801 1.00 87.44 97 TRP A CA 1
ATOM 701 C C . TRP A 1 97 ? 6.361 8.898 14.326 1.00 87.44 97 TRP A C 1
ATOM 703 O O . TRP A 1 97 ? 5.487 8.229 13.768 1.00 87.44 97 TRP A O 1
ATOM 713 N N . CYS A 1 98 ? 7.456 9.325 13.698 1.00 90.88 98 CYS A N 1
ATOM 714 C CA . CYS A 1 98 ? 7.707 9.019 12.312 1.00 90.88 98 CYS A CA 1
ATOM 715 C C . CYS A 1 98 ? 7.915 7.516 12.085 1.00 90.88 98 CYS A C 1
ATOM 717 O O . CYS A 1 98 ? 7.984 6.692 13.003 1.00 90.88 98 CYS A O 1
ATOM 719 N N . TRP A 1 99 ? 8.041 7.154 10.814 1.00 91.69 99 TRP A N 1
ATOM 720 C CA . TRP A 1 99 ? 8.385 5.807 10.400 1.00 91.69 99 TRP A CA 1
ATOM 721 C C . TRP A 1 99 ? 9.659 5.333 11.094 1.00 91.69 99 TRP A C 1
ATOM 723 O O . TRP A 1 99 ? 10.664 6.039 11.143 1.00 91.69 99 TRP A O 1
ATOM 733 N N . HIS A 1 100 ? 9.604 4.102 11.598 1.00 89.06 100 HIS A N 1
ATOM 734 C CA . HIS A 1 100 ? 10.775 3.407 12.110 1.00 89.06 100 HIS A CA 1
ATOM 735 C C . HIS A 1 100 ? 11.843 3.260 11.020 1.00 89.06 100 HIS A C 1
ATOM 737 O O . HIS A 1 100 ? 11.544 3.313 9.823 1.00 89.06 100 HIS A O 1
ATOM 743 N N . ASP A 1 101 ? 13.082 3.009 11.439 1.00 89.12 101 ASP A N 1
ATOM 744 C CA . ASP A 1 101 ? 14.176 2.746 10.511 1.00 89.12 101 ASP A CA 1
ATOM 745 C C . ASP A 1 101 ? 13.848 1.556 9.603 1.00 89.12 101 ASP A C 1
ATOM 747 O O . ASP A 1 101 ? 13.622 0.430 10.052 1.00 89.12 101 ASP A O 1
ATOM 751 N N . MET A 1 102 ? 13.839 1.820 8.301 1.00 90.12 102 MET A N 1
ATOM 752 C CA . MET A 1 102 ? 13.679 0.816 7.258 1.00 90.12 102 MET A CA 1
ATOM 753 C C . MET A 1 102 ? 15.029 0.587 6.586 1.00 90.12 102 MET A C 1
ATOM 755 O O . MET A 1 102 ? 15.795 1.530 6.385 1.00 90.12 102 MET A O 1
ATOM 759 N N . ALA A 1 103 ? 15.307 -0.662 6.211 1.00 91.38 103 ALA A N 1
ATOM 760 C CA . ALA A 1 103 ? 16.478 -0.980 5.400 1.00 91.38 103 ALA A CA 1
ATOM 761 C C . ALA A 1 103 ? 16.468 -0.174 4.091 1.00 91.38 103 ALA A C 1
ATOM 763 O O . ALA A 1 103 ? 15.405 0.217 3.606 1.00 91.38 103 ALA A O 1
ATOM 764 N N . GLU A 1 104 ? 17.628 0.042 3.480 1.00 91.75 104 GLU A N 1
ATOM 765 C CA . GLU A 1 104 ? 17.672 0.569 2.114 1.00 91.75 104 GLU A CA 1
ATOM 766 C C . GLU A 1 104 ? 16.970 -0.408 1.162 1.00 91.75 104 GLU A C 1
ATOM 768 O O . GLU A 1 104 ? 17.007 -1.630 1.354 1.00 91.75 104 GLU A O 1
ATOM 773 N N . LEU A 1 105 ? 16.241 0.131 0.185 1.00 93.62 105 LEU A N 1
ATOM 774 C CA . LEU A 1 105 ? 15.658 -0.696 -0.860 1.00 93.62 105 LEU A CA 1
ATOM 775 C C . LEU A 1 105 ? 16.802 -1.056 -1.823 1.00 93.62 105 LEU A C 1
ATOM 777 O O . LEU A 1 105 ? 17.600 -0.188 -2.139 1.00 93.62 105 LEU A O 1
ATOM 781 N N . PRO A 1 106 ? 16.990 -2.324 -2.216 1.00 94.19 106 PRO A N 1
ATOM 782 C CA . PRO A 1 106 ? 17.978 -2.645 -3.235 1.00 94.19 106 PRO A CA 1
ATOM 783 C C . PRO A 1 106 ? 17.435 -2.295 -4.620 1.00 94.19 106 PRO A C 1
ATOM 785 O O . PRO A 1 106 ? 16.221 -2.309 -4.831 1.00 94.19 106 PRO A O 1
ATOM 788 N N . VAL A 1 107 ? 18.334 -2.125 -5.590 1.00 94.31 107 VAL A N 1
ATOM 789 C CA . VAL A 1 107 ? 17.973 -1.952 -7.001 1.00 94.31 107 VAL A CA 1
ATOM 790 C C . VAL A 1 107 ? 17.068 -3.095 -7.459 1.00 94.31 107 VAL A C 1
ATOM 792 O O . VAL A 1 107 ? 17.318 -4.266 -7.166 1.00 94.31 107 VAL A O 1
ATOM 795 N N . HIS A 1 108 ? 16.004 -2.746 -8.182 1.00 92.38 108 HIS A N 1
ATOM 796 C CA . HIS A 1 108 ? 14.904 -3.632 -8.569 1.00 92.38 108 HIS A CA 1
ATOM 797 C C . HIS A 1 108 ? 14.055 -4.175 -7.408 1.00 92.38 108 HIS A C 1
ATOM 799 O O . HIS A 1 108 ? 13.193 -5.032 -7.613 1.00 92.38 108 HIS A O 1
ATOM 805 N N . GLY A 1 109 ? 14.265 -3.677 -6.193 1.00 92.56 109 GLY A N 1
ATOM 806 C CA . GLY A 1 109 ? 13.454 -3.973 -5.025 1.00 92.56 109 GLY A CA 1
ATOM 807 C C . GLY A 1 109 ? 12.111 -3.253 -5.063 1.00 92.56 109 GLY A C 1
ATOM 808 O O . GLY A 1 109 ? 11.958 -2.199 -5.682 1.00 92.56 109 GLY A O 1
ATOM 809 N N . MET A 1 110 ? 11.130 -3.824 -4.365 1.00 93.62 110 MET A N 1
ATOM 810 C CA . MET A 1 110 ? 9.856 -3.164 -4.083 1.00 93.62 110 MET A CA 1
ATOM 811 C C . MET A 1 110 ? 9.567 -3.143 -2.598 1.00 93.62 110 MET A C 1
ATOM 813 O O . MET A 1 110 ? 9.960 -4.049 -1.857 1.00 93.62 110 MET A O 1
ATOM 817 N N . ARG A 1 111 ? 8.829 -2.120 -2.181 1.00 93.81 111 ARG A N 1
ATOM 818 C CA . ARG A 1 111 ? 8.370 -1.960 -0.808 1.00 93.81 111 ARG A CA 1
ATOM 819 C C . ARG A 1 111 ? 6.915 -1.549 -0.795 1.00 93.81 111 ARG A C 1
ATOM 821 O O . ARG A 1 111 ? 6.498 -0.701 -1.571 1.00 93.81 111 ARG A O 1
ATOM 828 N N . ARG A 1 112 ? 6.172 -2.136 0.138 1.00 94.25 112 ARG A N 1
ATOM 829 C CA . ARG A 1 112 ? 4.855 -1.662 0.543 1.00 94.25 112 ARG A CA 1
ATOM 830 C C . ARG A 1 112 ? 4.966 -1.072 1.939 1.00 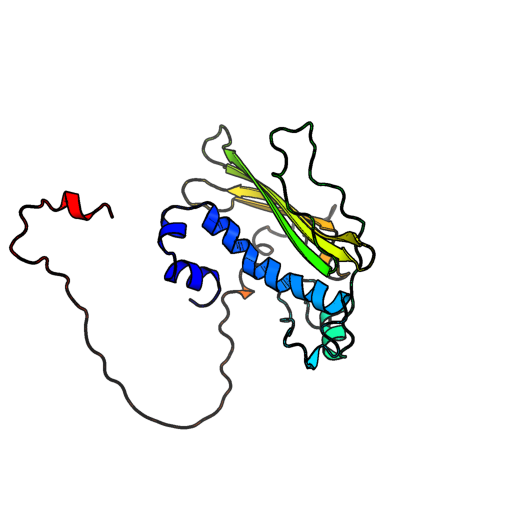94.25 112 ARG A C 1
ATOM 832 O O . ARG A 1 112 ? 5.311 -1.783 2.880 1.00 94.25 112 ARG A O 1
ATOM 839 N N . CYS A 1 113 ? 4.657 0.208 2.061 1.00 94.06 113 CYS A N 1
ATOM 840 C CA . CYS A 1 113 ? 4.537 0.912 3.328 1.00 94.06 113 CYS A CA 1
ATOM 841 C C . CYS A 1 113 ? 3.057 1.092 3.666 1.00 94.06 113 CYS A C 1
ATOM 843 O O . CYS A 1 113 ? 2.264 1.489 2.809 1.00 94.06 113 CYS A O 1
ATOM 845 N N . ARG A 1 114 ? 2.696 0.831 4.926 1.00 93.69 114 ARG A N 1
ATOM 846 C CA . ARG A 1 114 ? 1.361 1.095 5.469 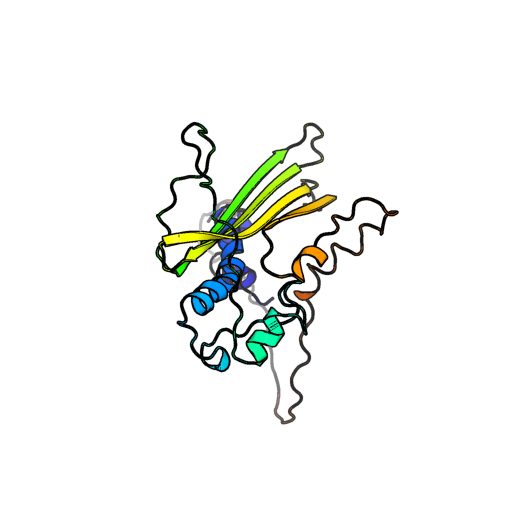1.00 93.69 114 ARG A CA 1
ATOM 847 C C . ARG A 1 114 ? 1.456 1.793 6.822 1.00 93.69 114 ARG A C 1
ATOM 849 O O . ARG A 1 114 ? 2.030 1.229 7.751 1.00 93.69 114 ARG A O 1
ATOM 856 N N . ARG A 1 115 ? 0.849 2.976 6.930 1.00 93.12 115 ARG A N 1
ATOM 857 C CA . ARG A 1 115 ? 0.556 3.643 8.208 1.00 93.12 115 ARG A CA 1
ATOM 858 C C . ARG A 1 115 ? -0.904 3.397 8.550 1.00 93.12 115 ARG A C 1
ATOM 860 O O . ARG A 1 115 ? -1.747 3.423 7.655 1.00 93.12 115 ARG A O 1
ATOM 867 N N . LEU A 1 116 ? -1.184 3.147 9.822 1.00 91.56 116 LEU A N 1
ATOM 868 C CA . LEU A 1 116 ? -2.536 2.987 10.333 1.00 91.56 116 LEU A CA 1
ATOM 869 C C . LEU A 1 116 ? -2.629 3.667 11.696 1.00 91.56 116 LEU A C 1
ATOM 871 O O . LEU A 1 116 ? -2.081 3.157 12.672 1.00 91.56 116 LEU A O 1
ATOM 875 N N . ASP A 1 117 ? -3.358 4.771 11.744 1.00 92.50 117 ASP A N 1
ATOM 876 C CA . ASP A 1 117 ? -3.664 5.510 12.957 1.00 92.50 117 ASP A CA 1
ATOM 877 C C . ASP A 1 117 ? -5.123 5.264 13.331 1.00 92.50 117 ASP A C 1
ATOM 879 O O . ASP A 1 117 ? -6.029 5.368 12.503 1.00 92.50 117 ASP A O 1
ATOM 883 N N . VAL A 1 118 ? -5.348 4.895 14.590 1.00 92.00 118 VAL A N 1
ATOM 884 C CA . VAL A 1 118 ? -6.674 4.555 15.110 1.00 92.00 118 VAL A CA 1
ATOM 885 C C . VAL A 1 118 ? -6.937 5.418 16.330 1.00 92.00 118 VAL A C 1
ATOM 887 O O . VAL A 1 118 ? -6.219 5.321 17.325 1.00 92.00 118 VAL A O 1
ATOM 890 N N . SER A 1 119 ? -7.972 6.250 16.265 1.00 94.00 119 SER A N 1
ATOM 891 C CA . SER A 1 119 ? -8.326 7.169 17.344 1.00 94.00 119 SER A CA 1
ATOM 892 C C . SER A 1 119 ? -9.790 6.993 17.759 1.00 94.00 119 SER A C 1
ATOM 894 O O . SER A 1 119 ? -10.686 6.961 16.911 1.00 94.00 119 SER A O 1
ATOM 896 N N . PRO A 1 120 ? -10.077 6.837 19.063 1.00 92.38 120 PRO A N 1
ATOM 897 C CA . PRO A 1 120 ? -11.449 6.895 19.545 1.00 92.38 120 PRO A CA 1
ATOM 898 C C . PRO A 1 120 ? -11.974 8.332 19.440 1.00 92.38 120 PRO A C 1
ATOM 900 O O . PRO A 1 120 ? -11.227 9.289 19.642 1.00 92.38 120 PRO A O 1
ATOM 903 N N . VAL A 1 121 ? -13.267 8.479 19.164 1.00 90.81 121 VAL A N 1
ATOM 904 C CA . VAL A 1 121 ? -13.975 9.758 19.295 1.00 90.81 121 VAL A CA 1
ATOM 905 C C . VAL A 1 121 ? -14.596 9.837 20.689 1.00 90.81 121 VAL A C 1
ATOM 907 O O . VAL A 1 121 ? -15.071 8.832 21.222 1.00 90.81 121 VAL A O 1
ATOM 910 N N . ASP A 1 122 ? -14.645 11.038 21.268 1.00 86.69 122 ASP A N 1
ATOM 911 C CA . ASP A 1 122 ? -15.207 11.293 22.606 1.00 86.69 122 ASP A CA 1
ATOM 912 C C . ASP A 1 122 ? -16.675 10.848 22.761 1.00 86.69 122 ASP A C 1
ATOM 914 O O . ASP A 1 122 ? -17.169 10.676 23.874 1.00 86.69 122 ASP A O 1
ATOM 918 N N . ASP A 1 123 ? -17.387 10.625 21.653 1.00 84.38 123 ASP A N 1
ATOM 919 C CA . ASP A 1 123 ? -18.764 10.133 21.652 1.00 84.38 123 ASP A CA 1
ATOM 920 C C . ASP A 1 123 ? -18.905 8.653 22.056 1.00 84.38 123 ASP A C 1
ATOM 922 O O . ASP A 1 123 ? -20.035 8.188 22.243 1.00 84.38 123 ASP A O 1
ATOM 926 N N . GLY A 1 124 ? -17.788 7.920 22.154 1.00 81.88 124 GLY A N 1
ATOM 927 C CA . GLY A 1 124 ? -17.720 6.495 22.491 1.00 81.88 124 GLY A CA 1
ATOM 928 C C . GLY A 1 124 ? -18.408 5.561 21.489 1.00 81.88 124 GLY A C 1
ATOM 929 O O . GLY A 1 124 ? -18.525 4.364 21.747 1.00 81.88 124 GLY A O 1
ATOM 930 N N . ARG A 1 125 ? -18.892 6.093 20.366 1.00 89.50 125 ARG A N 1
ATOM 931 C CA . ARG A 1 125 ? -19.685 5.388 19.349 1.00 89.50 125 ARG A CA 1
ATOM 932 C C . ARG A 1 125 ? -18.937 5.236 18.035 1.00 89.50 125 ARG A C 1
ATOM 934 O O . ARG A 1 125 ? -19.346 4.430 17.204 1.00 89.50 125 ARG A O 1
ATOM 941 N N . THR A 1 126 ? -17.842 5.971 17.871 1.00 94.06 126 THR A N 1
ATOM 942 C CA . THR A 1 126 ? -17.063 5.978 16.642 1.00 94.06 126 THR A CA 1
ATOM 943 C C . THR A 1 126 ? -15.576 5.834 16.939 1.00 94.06 126 THR A C 1
ATOM 945 O O . THR A 1 126 ? -15.026 6.480 17.830 1.00 94.06 126 THR A O 1
ATOM 948 N N . VAL A 1 127 ? -14.909 5.004 16.147 1.00 95.81 127 VAL A N 1
ATOM 949 C CA . VAL A 1 127 ? -13.453 4.967 16.015 1.00 95.81 127 VAL A CA 1
ATOM 950 C C . VAL A 1 127 ? -13.103 5.482 14.627 1.00 95.81 127 VAL A C 1
ATOM 952 O O . VAL A 1 127 ? -13.646 4.995 13.633 1.00 95.81 127 VAL A O 1
ATOM 955 N N . LEU A 1 128 ? -12.215 6.470 14.566 1.00 96.75 128 LEU A N 1
ATOM 956 C CA . LEU A 1 128 ? -11.669 6.986 13.320 1.00 96.75 128 LEU A CA 1
ATOM 957 C C . LEU A 1 128 ? -10.398 6.226 12.968 1.00 96.75 128 LEU A C 1
ATOM 959 O O . LEU A 1 128 ? -9.604 5.857 13.836 1.00 96.75 128 LEU A O 1
ATOM 963 N N . ILE A 1 129 ? -10.234 5.994 11.675 1.00 96.06 129 ILE A N 1
ATOM 964 C CA . ILE A 1 129 ? -9.077 5.339 11.095 1.00 96.06 129 ILE A CA 1
ATOM 965 C C . ILE A 1 129 ? -8.547 6.253 9.999 1.00 96.06 129 ILE A C 1
ATOM 967 O O . ILE A 1 129 ? -9.266 6.539 9.040 1.00 96.06 129 ILE A O 1
ATOM 971 N N . ASP A 1 130 ? -7.294 6.664 10.142 1.00 96.50 130 ASP A N 1
ATOM 972 C CA . ASP A 1 130 ? -6.508 7.263 9.071 1.00 96.50 130 ASP A CA 1
ATOM 973 C C . ASP A 1 130 ? -5.449 6.243 8.652 1.00 96.50 130 ASP A C 1
ATOM 975 O O . ASP A 1 130 ? -4.708 5.702 9.477 1.00 96.50 130 ASP A O 1
ATOM 979 N N . ALA A 1 131 ? -5.408 5.924 7.366 1.00 95.06 131 ALA A N 1
ATOM 980 C CA . ALA A 1 131 ? -4.391 5.045 6.829 1.00 95.06 131 ALA A CA 1
ATOM 981 C C . ALA A 1 131 ? -3.758 5.631 5.577 1.00 95.06 131 ALA A C 1
ATOM 983 O O . ALA A 1 131 ? -4.401 6.290 4.762 1.00 95.06 131 ALA A O 1
ATOM 984 N N . MET A 1 132 ? -2.484 5.318 5.393 1.00 95.38 132 MET A N 1
ATOM 985 C CA . MET A 1 132 ? -1.729 5.653 4.196 1.00 95.38 132 MET A CA 1
ATOM 986 C C . MET A 1 132 ? -1.067 4.391 3.669 1.00 95.38 132 MET A C 1
ATOM 988 O O . MET A 1 132 ? -0.521 3.600 4.440 1.00 95.38 132 MET A O 1
ATOM 992 N N . PHE A 1 133 ? -1.122 4.217 2.354 1.00 94.69 133 PHE A N 1
ATOM 993 C CA . PHE A 1 133 ? -0.487 3.115 1.653 1.00 94.69 133 PHE A CA 1
ATOM 994 C C . PHE A 1 133 ? 0.388 3.672 0.540 1.00 94.69 133 PHE A C 1
ATOM 996 O O . PHE A 1 133 ? -0.062 4.512 -0.244 1.00 94.69 133 PHE A O 1
ATOM 1003 N N . ARG A 1 134 ? 1.617 3.165 0.442 1.00 95.25 134 ARG A N 1
ATOM 1004 C CA . ARG A 1 134 ? 2.531 3.467 -0.657 1.00 95.25 134 ARG A CA 1
ATOM 1005 C C . ARG A 1 134 ? 3.258 2.209 -1.094 1.00 95.25 134 ARG A C 1
ATOM 1007 O O . ARG A 1 134 ? 3.895 1.5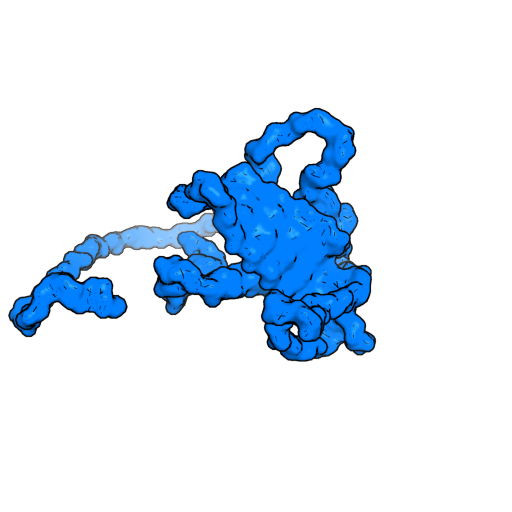53 -0.276 1.00 95.25 134 ARG A O 1
ATOM 1014 N N . ASP A 1 135 ? 3.200 1.929 -2.385 1.00 94.69 135 ASP A N 1
ATOM 1015 C CA . ASP A 1 135 ? 4.039 0.929 -3.029 1.00 94.69 135 ASP A CA 1
ATOM 1016 C C . ASP A 1 135 ? 5.132 1.649 -3.821 1.00 94.69 135 ASP A C 1
ATOM 1018 O O . ASP A 1 135 ? 4.828 2.519 -4.642 1.00 94.69 135 ASP A O 1
ATOM 1022 N N . THR A 1 136 ? 6.390 1.290 -3.592 1.00 95.31 136 THR A N 1
ATOM 1023 C CA . THR A 1 136 ? 7.544 1.850 -4.298 1.00 95.31 136 THR A CA 1
ATOM 1024 C C . THR A 1 136 ? 8.365 0.778 -4.998 1.00 95.31 136 THR A C 1
ATOM 1026 O O . THR A 1 136 ? 8.304 -0.410 -4.665 1.00 95.31 136 THR A O 1
ATOM 1029 N N . TYR A 1 137 ? 9.119 1.218 -6.000 1.00 95.00 137 TYR A N 1
ATOM 1030 C CA . TYR A 1 137 ? 10.060 0.417 -6.770 1.00 95.00 137 TYR A CA 1
ATOM 1031 C C . TYR A 1 137 ? 11.366 1.188 -6.955 1.00 95.00 137 TYR A C 1
ATOM 1033 O O . TYR A 1 137 ? 11.344 2.352 -7.369 1.00 95.00 137 TYR A O 1
ATOM 1041 N N . GLU A 1 138 ? 12.494 0.531 -6.688 1.00 95.19 138 GLU A N 1
ATOM 1042 C CA . GLU A 1 138 ? 13.816 1.079 -6.982 1.00 95.19 138 GLU A CA 1
ATOM 1043 C C . GLU A 1 138 ? 14.251 0.729 -8.405 1.00 95.19 138 GLU A C 1
ATOM 1045 O O . GLU A 1 138 ? 14.392 -0.439 -8.782 1.00 95.19 138 GLU A O 1
ATOM 1050 N N . ARG A 1 139 ? 14.476 1.763 -9.214 1.00 93.00 139 ARG A N 1
ATOM 1051 C CA . ARG A 1 139 ? 14.910 1.629 -10.606 1.00 93.00 139 ARG A CA 1
ATOM 1052 C C . ARG A 1 139 ? 16.380 1.206 -10.704 1.00 93.00 139 ARG A C 1
ATOM 1054 O O . ARG A 1 139 ? 17.144 1.296 -9.752 1.00 93.00 139 ARG A O 1
ATOM 1061 N N . ALA A 1 140 ? 16.794 0.800 -11.907 1.00 92.31 140 ALA A N 1
ATOM 1062 C CA . ALA A 1 140 ? 18.177 0.408 -12.209 1.00 92.31 140 ALA A CA 1
ATOM 1063 C C . ALA A 1 140 ? 19.222 1.509 -11.932 1.00 92.31 140 ALA A C 1
ATOM 1065 O O . ALA A 1 140 ? 20.399 1.209 -11.761 1.00 92.31 140 ALA A O 1
ATOM 1066 N N . ASP A 1 141 ? 18.803 2.777 -11.918 1.00 93.81 141 ASP A N 1
ATOM 1067 C CA . ASP A 1 141 ? 19.642 3.938 -11.609 1.00 93.81 141 ASP A CA 1
ATOM 1068 C C . ASP A 1 141 ? 19.632 4.319 -10.116 1.00 93.81 141 ASP A C 1
ATOM 1070 O O . ASP A 1 141 ? 20.171 5.363 -9.756 1.00 93.81 141 ASP A O 1
ATOM 1074 N N . GLY A 1 142 ? 19.034 3.488 -9.252 1.00 94.44 142 GLY A N 1
ATOM 1075 C CA . GLY A 1 142 ? 18.967 3.703 -7.803 1.00 94.44 142 GLY A CA 1
ATOM 1076 C C . GLY A 1 142 ? 17.907 4.715 -7.363 1.00 94.44 142 GLY A C 1
ATOM 1077 O O . GLY A 1 142 ? 17.891 5.123 -6.207 1.00 94.44 142 GLY A O 1
ATOM 1078 N N . VAL A 1 143 ? 17.024 5.158 -8.266 1.00 95.25 143 VAL A N 1
ATOM 1079 C CA . VAL A 1 143 ? 15.940 6.084 -7.911 1.00 95.25 143 VAL A CA 1
ATOM 1080 C C . VAL A 1 143 ? 14.704 5.302 -7.471 1.00 95.25 143 VAL A C 1
ATOM 1082 O O . VAL A 1 143 ? 14.087 4.597 -8.276 1.00 95.25 143 VAL A O 1
ATOM 1085 N N . GLU A 1 144 ? 14.301 5.478 -6.212 1.00 95.56 144 GLU A N 1
ATOM 1086 C CA . GLU A 1 144 ? 13.023 4.981 -5.696 1.00 95.56 144 GLU A CA 1
ATOM 1087 C C . GLU A 1 144 ? 11.858 5.809 -6.265 1.00 95.56 144 GLU A C 1
ATOM 1089 O O . GLU A 1 144 ? 11.837 7.042 -6.193 1.00 95.56 144 GLU A O 1
ATOM 1094 N N . THR A 1 145 ? 10.876 5.129 -6.855 1.00 95.69 145 THR A N 1
ATOM 1095 C CA . THR A 1 145 ? 9.693 5.743 -7.478 1.00 95.69 145 THR A CA 1
ATOM 1096 C C . THR A 1 145 ? 8.405 5.163 -6.916 1.00 95.69 145 THR A C 1
ATOM 1098 O O . THR A 1 145 ? 8.352 3.993 -6.535 1.00 95.69 145 THR A O 1
ATOM 1101 N N . ILE A 1 146 ? 7.355 5.982 -6.857 1.00 95.31 146 ILE A N 1
ATOM 1102 C CA . ILE A 1 146 ? 6.036 5.565 -6.371 1.00 95.31 146 ILE A CA 1
ATOM 1103 C C . ILE A 1 146 ? 5.284 4.839 -7.488 1.00 95.31 146 ILE A C 1
ATOM 1105 O O . ILE A 1 146 ? 5.122 5.381 -8.576 1.00 95.31 146 ILE A O 1
ATOM 1109 N N . ILE A 1 147 ? 4.764 3.647 -7.204 1.00 92.00 147 ILE A N 1
ATOM 1110 C CA . ILE A 1 147 ? 3.880 2.900 -8.109 1.00 92.00 147 ILE A CA 1
ATOM 1111 C C . ILE A 1 147 ? 2.416 3.174 -7.769 1.00 92.00 147 ILE A C 1
ATOM 1113 O O . ILE A 1 147 ? 1.631 3.524 -8.648 1.00 92.00 147 ILE A O 1
ATOM 1117 N N . HIS A 1 148 ? 2.064 3.059 -6.488 1.00 91.44 148 HIS A N 1
ATOM 1118 C CA . HIS A 1 148 ? 0.748 3.406 -5.962 1.00 91.44 148 HIS A CA 1
ATOM 1119 C C . HIS A 1 148 ? 0.900 4.225 -4.691 1.00 91.44 148 HIS A C 1
ATOM 1121 O O . HIS A 1 148 ? 1.720 3.897 -3.835 1.00 91.44 148 HIS A O 1
ATOM 1127 N N . GLU A 1 149 ? 0.060 5.238 -4.531 1.00 93.81 149 GLU A N 1
ATOM 1128 C CA . GLU A 1 149 ? -0.111 5.927 -3.260 1.00 93.81 149 GLU A CA 1
ATOM 1129 C C . GLU A 1 149 ? -1.555 6.378 -3.086 1.00 93.81 149 GLU A C 1
ATOM 1131 O O . GLU A 1 149 ? -2.150 6.970 -3.992 1.00 93.81 149 GLU A O 1
ATOM 1136 N N . TYR A 1 150 ? -2.104 6.123 -1.903 1.00 93.44 150 TYR A N 1
ATOM 1137 C CA . TYR A 1 150 ? -3.424 6.594 -1.511 1.00 93.44 150 TYR A CA 1
ATOM 1138 C C . TYR A 1 150 ? -3.550 6.664 0.012 1.00 93.44 150 TYR A C 1
ATOM 1140 O O . TYR A 1 150 ? -2.834 5.983 0.752 1.00 93.44 150 TYR A O 1
ATOM 1148 N N . THR A 1 151 ? -4.491 7.481 0.471 1.00 95.94 151 THR A N 1
ATOM 1149 C CA . THR A 1 151 ? -4.938 7.493 1.867 1.00 95.94 151 THR A CA 1
ATOM 1150 C C . THR A 1 151 ? -6.329 6.885 1.979 1.00 95.94 151 THR A C 1
ATOM 1152 O O . THR A 1 151 ? -7.060 6.804 0.990 1.00 95.94 151 THR A O 1
ATOM 1155 N N . LEU A 1 152 ? -6.678 6.425 3.173 1.00 95.50 152 LEU A N 1
ATOM 1156 C CA . LEU A 1 152 ? -7.983 5.890 3.521 1.00 95.50 152 LEU A CA 1
ATOM 1157 C C . LEU A 1 152 ? -8.440 6.538 4.823 1.00 95.50 152 LEU A C 1
ATOM 1159 O O . LEU A 1 152 ? -7.818 6.342 5.864 1.00 95.50 152 LEU A O 1
ATOM 1163 N N . ASP A 1 153 ? -9.566 7.227 4.748 1.00 96.94 153 ASP A N 1
ATOM 1164 C CA . ASP A 1 153 ? -10.296 7.746 5.892 1.00 96.94 153 ASP A CA 1
ATOM 1165 C C . ASP A 1 153 ? -11.487 6.825 6.159 1.00 96.94 153 ASP A C 1
ATOM 1167 O O . ASP A 1 153 ? -12.334 6.606 5.284 1.00 96.94 153 ASP A O 1
ATOM 1171 N N . ALA A 1 154 ? -11.582 6.270 7.364 1.00 96.62 154 ALA A N 1
ATOM 1172 C CA . ALA A 1 154 ? -12.699 5.415 7.741 1.00 96.62 154 ALA A CA 1
ATOM 1173 C C . ALA A 1 154 ? -13.225 5.710 9.147 1.00 96.62 154 ALA A C 1
ATOM 1175 O O . ALA A 1 154 ? -12.521 6.206 10.021 1.00 96.62 154 ALA A O 1
ATOM 1176 N N . ALA A 1 155 ? -14.500 5.389 9.349 1.00 96.00 155 ALA A N 1
ATOM 1177 C CA . ALA A 1 155 ? -15.168 5.447 10.640 1.00 96.00 155 ALA A CA 1
ATOM 1178 C C . ALA A 1 155 ? -15.817 4.093 10.917 1.00 96.00 155 ALA A C 1
ATOM 1180 O O . ALA A 1 155 ? -16.466 3.527 10.033 1.00 96.00 155 ALA A O 1
ATOM 1181 N N . VAL A 1 156 ? -15.648 3.576 12.131 1.00 95.69 156 VAL A N 1
ATOM 1182 C CA . VAL A 1 156 ? -16.122 2.249 12.537 1.00 95.69 156 VAL A CA 1
ATOM 1183 C C . VAL A 1 156 ? -16.873 2.351 13.860 1.00 95.69 156 VAL A C 1
ATOM 1185 O O . VAL A 1 156 ? -16.425 3.030 14.781 1.00 95.69 156 VAL A O 1
ATOM 1188 N N . GLU A 1 157 ? -18.001 1.654 13.968 1.00 94.75 157 GLU A N 1
ATOM 1189 C CA . GLU A 1 157 ? -18.679 1.449 15.247 1.00 94.75 157 GLU A CA 1
ATOM 1190 C C . GLU A 1 157 ? -17.914 0.374 16.049 1.00 94.75 157 GLU A C 1
ATOM 1192 O O . GLU A 1 157 ? -17.732 -0.745 15.558 1.00 94.75 157 GLU A O 1
ATOM 1197 N N . PRO A 1 158 ? -17.418 0.686 17.259 1.00 90.69 158 PRO A N 1
ATOM 1198 C CA . PRO A 1 158 ? -16.406 -0.127 17.931 1.00 90.69 158 PRO A CA 1
ATOM 1199 C C . PRO A 1 158 ? -16.902 -1.480 18.456 1.00 90.69 158 PRO A C 1
ATOM 1201 O O . PRO A 1 158 ? -16.085 -2.392 18.613 1.00 90.69 158 PRO A O 1
ATOM 1204 N N . VAL A 1 159 ? -18.197 -1.638 18.754 1.00 89.31 159 VAL A N 1
ATOM 1205 C CA . VAL A 1 159 ? -18.731 -2.868 19.362 1.00 89.31 159 VAL A CA 1
ATOM 1206 C C . VAL A 1 159 ? -18.976 -3.946 18.307 1.00 89.31 159 VAL A C 1
ATOM 1208 O O . VAL A 1 159 ? -18.516 -5.079 18.445 1.00 89.31 159 VAL A O 1
ATOM 1211 N N . SER A 1 160 ? -19.697 -3.598 17.249 1.00 89.94 160 SER A N 1
ATOM 1212 C CA . SER A 1 160 ? -20.046 -4.481 16.135 1.00 89.94 160 SER A CA 1
ATOM 1213 C C . SER A 1 160 ? -18.948 -4.564 15.076 1.00 89.94 160 SER A C 1
ATOM 1215 O O . SER A 1 160 ? -18.898 -5.544 14.332 1.00 89.94 160 SER A O 1
ATOM 1217 N N . GLY A 1 161 ? -18.068 -3.559 15.000 1.00 88.81 161 GLY A N 1
ATOM 1218 C CA . GLY A 1 161 ? -17.063 -3.436 13.945 1.00 88.81 161 GLY A CA 1
ATOM 1219 C C . GLY A 1 161 ? -17.645 -3.002 12.597 1.00 88.81 161 GLY A C 1
ATOM 1220 O O . GLY A 1 161 ? -16.984 -3.163 11.570 1.00 88.81 161 GLY A O 1
ATOM 1221 N N . VAL A 1 162 ? -18.877 -2.485 12.570 1.00 93.88 162 VAL A N 1
ATOM 1222 C CA . VAL A 1 162 ? -19.511 -1.997 11.341 1.00 93.88 162 VAL A CA 1
ATOM 1223 C C . VAL A 1 162 ? -18.782 -0.755 10.839 1.00 93.88 162 VAL A C 1
ATOM 1225 O O . VAL A 1 162 ? -18.624 0.227 11.562 1.00 93.88 162 VAL A O 1
ATOM 1228 N N . ILE A 1 163 ? -18.373 -0.789 9.572 1.00 94.94 163 ILE A N 1
ATOM 1229 C CA . ILE A 1 163 ? -17.807 0.364 8.873 1.00 94.94 163 ILE A CA 1
ATOM 1230 C C . ILE A 1 163 ? -18.946 1.339 8.557 1.00 94.94 163 ILE A C 1
ATOM 1232 O O . ILE A 1 163 ? -19.867 1.008 7.814 1.00 94.94 163 ILE A O 1
ATOM 1236 N N . LEU A 1 164 ? -18.875 2.539 9.127 1.00 94.75 164 LEU A N 1
ATOM 1237 C CA . LEU A 1 164 ? -19.850 3.621 8.961 1.00 94.75 164 LEU A CA 1
ATOM 1238 C C . LEU A 1 164 ? -19.519 4.508 7.754 1.00 94.75 164 LEU A C 1
ATOM 1240 O O . LEU A 1 164 ? -20.412 4.973 7.051 1.00 94.75 164 LEU A O 1
ATOM 1244 N N . ARG A 1 165 ? -18.225 4.741 7.517 1.00 94.62 165 ARG A N 1
ATOM 1245 C CA . ARG A 1 165 ? -17.683 5.480 6.369 1.00 94.62 165 ARG A CA 1
ATOM 1246 C C . ARG A 1 165 ? -16.358 4.854 5.966 1.00 94.62 165 ARG A C 1
ATOM 1248 O O . ARG A 1 165 ? -15.598 4.417 6.826 1.00 94.62 165 ARG A O 1
ATOM 1255 N N . SER A 1 166 ? -16.077 4.844 4.670 1.00 95.00 166 SER A N 1
ATOM 1256 C CA . SER A 1 166 ? -14.781 4.457 4.123 1.00 95.00 166 SER A CA 1
ATOM 1257 C C . SER A 1 166 ? -14.558 5.211 2.820 1.00 95.00 166 SER A C 1
ATOM 1259 O O . SER A 1 166 ? -15.360 5.095 1.895 1.00 95.00 166 SER A O 1
ATOM 1261 N N . GLU A 1 167 ? -13.503 6.014 2.772 1.00 94.19 167 GLU A N 1
ATOM 1262 C CA . GLU A 1 167 ? -13.180 6.855 1.626 1.00 94.19 167 GLU A CA 1
ATOM 1263 C C . GLU A 1 167 ? -11.687 6.781 1.326 1.00 94.19 167 GLU A C 1
ATOM 1265 O O . GLU A 1 167 ? -10.855 7.093 2.173 1.00 94.19 167 GLU A O 1
ATOM 1270 N N . ALA A 1 168 ? -11.355 6.349 0.110 1.00 91.44 168 ALA A N 1
ATOM 1271 C CA . ALA A 1 168 ? -9.981 6.284 -0.359 1.00 91.44 168 ALA A CA 1
ATOM 1272 C C . ALA A 1 168 ? -9.673 7.479 -1.267 1.00 91.44 168 ALA A C 1
ATOM 1274 O O . ALA A 1 168 ? -10.337 7.677 -2.291 1.00 91.44 168 ALA A O 1
ATOM 1275 N N . THR A 1 169 ? -8.629 8.233 -0.923 1.00 92.69 169 THR A N 1
ATOM 1276 C CA . THR A 1 169 ? -8.146 9.363 -1.721 1.00 92.69 169 THR A CA 1
ATOM 1277 C C . THR A 1 169 ? -6.882 8.955 -2.476 1.00 92.69 169 THR A C 1
ATOM 1279 O O . THR A 1 169 ? -5.822 8.805 -1.856 1.00 92.69 169 THR A O 1
ATOM 1282 N N . PRO A 1 170 ? -6.948 8.771 -3.806 1.00 91.12 170 PRO A N 1
ATOM 1283 C CA . PRO A 1 170 ? -5.770 8.443 -4.597 1.00 91.12 170 PRO A CA 1
ATOM 1284 C C . PRO A 1 170 ? -4.803 9.630 -4.684 1.00 91.12 170 PRO A C 1
ATOM 1286 O O . PRO A 1 170 ? -5.224 10.785 -4.759 1.00 91.12 170 PRO A O 1
ATOM 1289 N N . ARG A 1 171 ? -3.499 9.342 -4.714 1.00 90.56 171 ARG A N 1
ATOM 1290 C CA . ARG A 1 171 ? -2.426 10.325 -4.944 1.00 90.56 171 ARG A CA 1
ATOM 1291 C C . ARG A 1 171 ? -1.611 9.971 -6.183 1.00 90.56 171 ARG A C 1
ATOM 1293 O O . ARG A 1 171 ? -1.568 10.754 -7.125 1.00 90.56 171 ARG A O 1
ATOM 1300 N N . VAL A 1 172 ? -1.025 8.773 -6.207 1.00 91.50 172 VAL A N 1
ATOM 1301 C CA . VAL A 1 172 ? -0.299 8.231 -7.363 1.00 91.50 172 VAL A CA 1
ATOM 1302 C C . VAL A 1 172 ? -0.989 6.951 -7.802 1.00 91.50 172 VAL A C 1
ATOM 1304 O O . VAL A 1 172 ? -1.170 6.031 -7.005 1.00 91.50 172 VAL A O 1
ATOM 1307 N N . LEU A 1 173 ? -1.381 6.902 -9.073 1.00 87.38 173 LEU A N 1
ATOM 1308 C CA . LEU A 1 173 ? -2.018 5.746 -9.687 1.00 87.38 173 LEU A CA 1
ATOM 1309 C C . LEU A 1 173 ? -1.273 5.385 -10.976 1.00 87.38 173 LEU A C 1
ATOM 1311 O O . LEU A 1 173 ? -0.983 6.284 -11.767 1.00 87.38 173 LEU A O 1
ATOM 1315 N N . PRO A 1 174 ? -0.972 4.100 -11.214 1.00 81.94 174 PRO A N 1
ATOM 1316 C CA . PRO A 1 174 ? -0.066 3.722 -12.286 1.00 81.94 174 PRO A CA 1
ATOM 1317 C C . PRO A 1 174 ? -0.729 3.592 -13.652 1.00 81.94 174 PRO A C 1
ATOM 1319 O O . PRO A 1 174 ? -0.046 3.684 -14.669 1.00 81.94 174 PRO A O 1
ATOM 1322 N N . TRP A 1 175 ? -2.041 3.357 -13.688 1.00 83.62 175 TRP A N 1
ATOM 1323 C CA . TRP A 1 175 ? -2.765 3.100 -14.927 1.00 83.62 175 TRP A CA 1
ATOM 1324 C C . TRP A 1 175 ? -3.842 4.145 -15.162 1.00 83.62 175 TRP A C 1
ATOM 1326 O O . TRP A 1 175 ? -4.485 4.624 -14.228 1.00 83.62 175 TRP A O 1
ATOM 1336 N N . GLN A 1 176 ? -4.058 4.474 -16.432 1.00 79.50 176 GLN A N 1
ATOM 1337 C CA . GLN A 1 176 ? -5.087 5.418 -16.874 1.00 79.50 176 GLN A CA 1
ATOM 1338 C C . GLN A 1 176 ? -6.506 4.972 -16.484 1.00 79.50 176 GLN A C 1
ATOM 1340 O O . GLN A 1 176 ? -7.403 5.800 -16.361 1.00 79.50 176 GLN A O 1
ATOM 1345 N N . GLU A 1 177 ? -6.709 3.673 -16.267 1.00 82.88 177 GLU A N 1
ATOM 1346 C CA . GLU A 1 177 ? -7.974 3.088 -15.833 1.00 82.88 177 GLU A CA 1
ATOM 1347 C C . GLU A 1 177 ? -8.209 3.272 -14.319 1.00 82.88 177 GLU A C 1
ATOM 1349 O O . GLU A 1 177 ? -9.349 3.249 -13.857 1.00 82.88 177 GLU A O 1
ATOM 1354 N N . CYS A 1 178 ? -7.156 3.511 -13.527 1.00 79.19 178 CYS A N 1
ATOM 1355 C CA . CYS A 1 178 ? -7.240 3.583 -12.067 1.00 79.19 178 CYS A CA 1
ATOM 1356 C C . CYS A 1 178 ? -8.046 4.773 -11.505 1.00 79.19 178 CYS A C 1
ATOM 1358 O O . CYS A 1 178 ? -8.746 4.561 -10.514 1.00 79.19 178 CYS A O 1
ATOM 1360 N N . PRO A 1 179 ? -8.005 6.004 -12.063 1.00 72.81 179 PRO A N 1
ATOM 1361 C CA . PRO A 1 179 ? -8.802 7.120 -11.547 1.00 72.81 179 PRO A CA 1
ATOM 1362 C C . PRO A 1 179 ? -10.312 6.850 -11.528 1.00 72.81 179 PRO A C 1
ATOM 1364 O O . PRO A 1 179 ? -11.011 7.381 -10.671 1.00 72.81 179 PRO A O 1
ATOM 1367 N N . GLY A 1 180 ? -10.815 5.985 -12.418 1.00 61.00 180 GLY A N 1
ATOM 1368 C CA . GLY A 1 180 ? -12.226 5.585 -12.450 1.00 61.00 180 GLY A CA 1
ATOM 1369 C C . GLY A 1 180 ? -12.682 4.749 -11.246 1.00 61.00 180 GLY A C 1
ATOM 1370 O O . GLY A 1 180 ? -13.879 4.540 -11.085 1.00 61.00 180 GLY A O 1
ATOM 1371 N N . ALA A 1 181 ? -11.754 4.287 -10.399 1.00 57.56 181 ALA A N 1
ATOM 1372 C CA . ALA A 1 181 ? -12.037 3.460 -9.223 1.00 57.56 181 ALA A CA 1
ATOM 1373 C C . ALA A 1 181 ? -12.315 4.256 -7.937 1.00 57.56 181 ALA A C 1
ATOM 1375 O O . ALA A 1 181 ? -12.688 3.661 -6.927 1.00 57.56 181 ALA A O 1
ATOM 1376 N N . SER A 1 182 ? -12.097 5.576 -7.939 1.00 52.66 182 SER A N 1
ATOM 1377 C CA . SER A 1 182 ? -12.365 6.437 -6.784 1.00 52.66 182 SER A CA 1
ATOM 1378 C C . SER A 1 182 ? -13.595 7.305 -7.062 1.00 52.66 182 SER A C 1
ATOM 1380 O O . SER A 1 182 ? -13.625 8.004 -8.077 1.00 52.66 182 SER A O 1
ATOM 1382 N N . PRO A 1 183 ? -14.606 7.335 -6.174 1.00 42.31 183 PRO A N 1
ATOM 1383 C CA . PRO A 1 183 ? -15.753 8.222 -6.308 1.00 42.31 183 PRO A CA 1
ATOM 1384 C C . PRO A 1 183 ? -15.407 9.666 -5.897 1.00 42.31 183 PRO A C 1
ATOM 1386 O O . PRO A 1 183 ? -16.199 10.339 -5.252 1.00 42.31 183 PRO A O 1
ATOM 1389 N N . ALA A 1 184 ? -14.243 10.196 -6.272 1.00 34.31 184 ALA A N 1
ATOM 1390 C CA . ALA A 1 184 ? -13.943 11.613 -6.098 1.00 34.31 184 ALA A CA 1
ATOM 1391 C C . ALA A 1 184 ? -14.456 12.405 -7.315 1.00 34.31 184 ALA A C 1
ATOM 1393 O O . ALA A 1 184 ? -13.681 12.901 -8.131 1.00 34.31 184 ALA A O 1
ATOM 1394 N N . ARG A 1 185 ? -15.785 12.521 -7.467 1.00 28.19 185 ARG A N 1
ATOM 1395 C CA . ARG A 1 185 ? -16.395 13.438 -8.447 1.00 28.19 185 ARG A CA 1
ATOM 1396 C C . ARG A 1 185 ? -16.939 14.671 -7.733 1.00 28.19 185 ARG A C 1
ATOM 1398 O O . ARG A 1 185 ? -18.033 14.649 -7.177 1.00 28.19 185 ARG A O 1
ATOM 1405 N N . ALA A 1 186 ? -16.191 15.770 -7.793 1.00 28.52 186 ALA A N 1
ATOM 1406 C CA . ALA A 1 186 ? -16.714 17.085 -7.446 1.00 28.52 186 ALA A CA 1
ATOM 1407 C C . ALA A 1 186 ? -17.852 17.463 -8.418 1.00 28.52 186 ALA A C 1
ATOM 1409 O O . ALA A 1 186 ? -17.648 17.534 -9.629 1.00 28.52 186 ALA A O 1
ATOM 1410 N N . GLY A 1 187 ? -19.049 17.703 -7.874 1.00 30.42 187 GLY A N 1
ATOM 1411 C CA . GLY A 1 187 ? -20.153 18.382 -8.560 1.00 30.42 187 GLY A CA 1
ATOM 1412 C C . GLY A 1 187 ? -21.044 17.518 -9.460 1.00 30.42 187 GLY A C 1
ATOM 1413 O O . GLY A 1 187 ? -21.023 17.673 -10.677 1.00 30.42 187 GLY A O 1
ATOM 1414 N N . SER A 1 188 ? -21.882 16.650 -8.884 1.00 26.58 188 SER A N 1
ATOM 1415 C CA . SER A 1 188 ? -23.185 16.187 -9.425 1.00 26.58 188 SER A CA 1
ATOM 1416 C C . SER A 1 188 ? -23.933 15.390 -8.340 1.00 26.58 188 SER A C 1
ATOM 1418 O O . SER A 1 188 ? -23.268 14.860 -7.452 1.00 26.58 188 SER A O 1
ATOM 1420 N N . PRO A 1 189 ? -25.282 15.335 -8.355 1.00 26.98 189 PRO A N 1
ATOM 1421 C CA . PRO A 1 189 ? -26.067 14.880 -7.210 1.00 26.98 189 PRO A CA 1
ATOM 1422 C C . PRO A 1 189 ? -25.830 13.400 -6.894 1.00 26.98 189 PRO A C 1
ATOM 1424 O O . PRO A 1 189 ? -25.586 12.590 -7.786 1.00 26.98 189 PRO A O 1
ATOM 1427 N N . ALA A 1 190 ? -25.883 13.111 -5.593 1.00 27.20 190 ALA A N 1
ATOM 1428 C CA . ALA A 1 190 ? -25.524 11.861 -4.939 1.00 27.20 190 ALA A CA 1
ATOM 1429 C C . ALA A 1 190 ? -26.009 10.598 -5.671 1.00 27.20 190 ALA A C 1
ATOM 1431 O O . ALA A 1 190 ? -27.203 10.421 -5.908 1.00 27.20 190 ALA A O 1
ATOM 1432 N N . CYS A 1 191 ? -25.066 9.698 -5.957 1.00 27.23 191 CYS A N 1
ATOM 1433 C CA . CYS A 1 191 ? -25.353 8.280 -6.127 1.00 27.23 191 CYS A CA 1
ATOM 1434 C C . CYS A 1 191 ? -25.289 7.627 -4.739 1.00 27.23 191 CYS A C 1
ATOM 1436 O O . CYS A 1 191 ? -24.374 7.905 -3.963 1.00 27.23 191 CYS A O 1
ATOM 1438 N N . ASP A 1 192 ? -26.301 6.825 -4.428 1.00 24.67 192 ASP A N 1
ATOM 1439 C CA . ASP A 1 192 ? -26.574 6.240 -3.118 1.00 24.67 192 ASP A CA 1
ATOM 1440 C C . ASP A 1 192 ? -25.415 5.350 -2.626 1.00 24.67 192 ASP A C 1
ATOM 1442 O O . ASP A 1 192 ? -24.885 4.515 -3.364 1.00 24.67 192 ASP A O 1
ATOM 1446 N N . SER A 1 193 ? -25.013 5.520 -1.366 1.00 31.88 193 SER A N 1
ATOM 1447 C CA . SER A 1 193 ? -23.765 5.009 -0.766 1.00 31.88 193 SER A CA 1
ATOM 1448 C C . SER A 1 193 ? -23.704 3.486 -0.567 1.00 31.88 193 SER A C 1
ATOM 1450 O O . SER A 1 193 ? -22.750 2.968 0.014 1.00 31.88 193 SER A O 1
ATOM 1452 N N . THR A 1 194 ? -24.694 2.740 -1.060 1.00 28.95 194 THR A N 1
ATOM 1453 C CA . THR A 1 194 ? -24.786 1.280 -0.888 1.00 28.95 194 THR A CA 1
ATOM 1454 C C . THR A 1 194 ? -24.187 0.486 -2.057 1.00 28.95 194 THR A C 1
ATOM 1456 O O . THR A 1 194 ? -23.889 -0.694 -1.900 1.00 28.95 194 THR A O 1
ATOM 1459 N N . SER A 1 195 ? -23.982 1.100 -3.228 1.00 25.70 195 SER A N 1
ATOM 1460 C CA . SER A 1 195 ? -23.511 0.389 -4.431 1.00 25.70 195 SER A CA 1
ATOM 1461 C C . SER A 1 195 ? -21.984 0.319 -4.551 1.00 25.70 195 SER A C 1
ATOM 1463 O O . SER A 1 195 ? -21.452 -0.681 -5.024 1.00 25.70 195 SER A O 1
ATOM 1465 N N . CYS A 1 196 ? -21.263 1.336 -4.071 1.00 27.61 196 CYS A N 1
ATOM 1466 C CA . CYS A 1 196 ? -19.820 1.455 -4.309 1.00 27.61 196 CYS A CA 1
ATOM 1467 C C . CYS A 1 196 ? -18.959 0.581 -3.372 1.00 27.61 196 CYS A C 1
ATOM 1469 O O . CYS A 1 196 ? -17.823 0.245 -3.699 1.00 27.61 196 CYS A O 1
ATOM 1471 N N . THR A 1 197 ? -19.492 0.170 -2.217 1.00 28.41 197 THR A N 1
ATOM 1472 C CA . THR A 1 197 ? -18.805 -0.734 -1.274 1.00 28.41 197 THR A CA 1
ATOM 1473 C C . THR A 1 197 ? -18.901 -2.206 -1.685 1.00 28.41 197 THR A C 1
ATOM 1475 O O . THR A 1 197 ? -18.078 -3.018 -1.260 1.00 28.41 197 THR A O 1
ATOM 1478 N N . ALA A 1 198 ? -19.859 -2.563 -2.547 1.00 28.22 198 ALA A N 1
ATOM 1479 C CA . ALA A 1 198 ? -20.081 -3.943 -2.963 1.00 28.22 198 ALA A CA 1
ATOM 1480 C C . ALA A 1 198 ? -19.057 -4.429 -4.006 1.00 28.22 198 ALA A C 1
ATOM 1482 O O . ALA A 1 198 ? -18.624 -5.580 -3.933 1.00 28.22 198 ALA A O 1
ATOM 1483 N N . GLU A 1 199 ? -18.607 -3.589 -4.941 1.00 27.27 199 GLU A N 1
ATOM 1484 C CA . GLU A 1 199 ? -17.741 -4.047 -6.044 1.00 27.27 199 GLU A CA 1
ATOM 1485 C C . GLU A 1 199 ? -16.342 -4.489 -5.589 1.00 27.27 199 GLU A C 1
ATOM 1487 O O . GLU A 1 199 ? -15.798 -5.454 -6.123 1.00 27.27 199 GLU A O 1
ATOM 1492 N N . CYS A 1 200 ? -15.796 -3.887 -4.529 1.00 28.53 200 CYS A N 1
ATOM 1493 C CA . CYS A 1 200 ? -14.472 -4.263 -4.018 1.00 28.53 200 CYS A CA 1
ATOM 1494 C C . CYS A 1 200 ? -14.504 -5.524 -3.121 1.00 28.53 200 CYS A C 1
ATOM 1496 O O . CYS A 1 200 ? -13.506 -6.232 -2.996 1.00 28.53 200 CYS A O 1
ATOM 1498 N N . ALA A 1 201 ? -15.658 -5.852 -2.521 1.00 27.84 201 ALA A N 1
ATOM 1499 C CA . ALA A 1 201 ? -15.819 -7.012 -1.635 1.00 27.84 201 ALA A CA 1
ATOM 1500 C C . ALA A 1 201 ? -16.374 -8.269 -2.341 1.00 27.84 201 ALA A C 1
ATOM 1502 O O . ALA A 1 201 ? -16.073 -9.396 -1.934 1.00 27.84 201 ALA A O 1
ATOM 1503 N N . THR A 1 202 ? -17.162 -8.106 -3.409 1.00 28.92 202 THR A N 1
ATOM 1504 C CA . THR A 1 202 ? -17.929 -9.218 -4.007 1.00 28.92 202 THR A CA 1
ATOM 1505 C C . THR A 1 202 ? -17.071 -10.150 -4.873 1.00 28.92 202 THR A C 1
ATOM 1507 O O . THR A 1 202 ? -17.333 -11.354 -4.924 1.00 28.92 202 THR A O 1
ATOM 1510 N N . ASN A 1 203 ? -15.963 -9.672 -5.453 1.00 28.72 203 ASN A N 1
ATOM 1511 C CA . ASN A 1 203 ? -15.083 -10.527 -6.268 1.00 28.72 203 ASN A CA 1
ATOM 1512 C C . ASN A 1 203 ? -14.282 -11.575 -5.466 1.00 28.72 203 ASN A C 1
ATOM 1514 O O . ASN A 1 203 ? -13.612 -12.422 -6.054 1.00 28.72 203 ASN A O 1
ATOM 1518 N N . CYS A 1 204 ? -14.392 -11.588 -4.131 1.00 27.50 204 CYS A N 1
ATOM 1519 C CA . CYS A 1 204 ? -13.788 -12.621 -3.283 1.00 27.50 204 CYS A CA 1
ATOM 1520 C C . CYS A 1 204 ? -14.719 -13.807 -2.953 1.00 27.50 204 CYS A C 1
ATOM 1522 O O . CYS A 1 204 ? -14.262 -14.756 -2.315 1.00 27.50 204 CYS A O 1
ATOM 1524 N N . THR A 1 205 ? -16.003 -13.787 -3.345 1.00 26.55 205 THR A N 1
ATOM 1525 C CA . THR A 1 205 ? -16.985 -14.819 -2.927 1.00 26.55 205 THR A CA 1
ATOM 1526 C C . THR A 1 205 ? -17.694 -15.580 -4.048 1.00 26.55 205 THR A C 1
ATOM 1528 O O . THR A 1 205 ? -18.394 -16.547 -3.745 1.00 26.55 205 THR A O 1
ATOM 1531 N N . ALA A 1 206 ? -17.491 -15.251 -5.326 1.00 24.78 206 ALA A N 1
ATOM 1532 C CA . ALA A 1 206 ? -18.088 -16.031 -6.411 1.00 24.78 206 ALA A CA 1
ATOM 1533 C C . ALA A 1 206 ? -17.320 -17.356 -6.647 1.00 24.78 206 ALA A C 1
ATOM 1535 O O . ALA A 1 206 ? -16.130 -17.323 -6.975 1.00 24.78 206 ALA A O 1
ATOM 1536 N N . PRO A 1 207 ? -17.949 -18.542 -6.515 1.00 26.28 207 PRO A N 1
ATOM 1537 C CA . PRO A 1 207 ? -17.336 -19.783 -6.970 1.00 26.28 207 PRO A CA 1
ATOM 1538 C C . PRO A 1 207 ? -17.213 -19.764 -8.500 1.00 26.28 207 PRO A C 1
ATOM 1540 O O . PRO A 1 207 ? -18.191 -19.539 -9.211 1.00 26.28 207 PRO A O 1
ATOM 1543 N N . ARG A 1 208 ? -16.004 -20.019 -9.016 1.00 32.88 208 ARG A N 1
ATOM 1544 C CA . ARG A 1 208 ? -15.782 -20.258 -10.451 1.00 32.88 208 ARG A CA 1
ATOM 1545 C C . ARG A 1 208 ? -16.631 -21.454 -10.920 1.00 32.88 208 ARG A C 1
ATOM 1547 O O . ARG A 1 208 ? -16.673 -22.456 -10.202 1.00 32.88 208 ARG A O 1
ATOM 1554 N N . PRO A 1 209 ? -17.241 -21.416 -12.120 1.00 28.23 209 PRO A N 1
ATOM 1555 C CA . PRO A 1 209 ? -17.826 -22.613 -12.713 1.00 28.23 209 PRO A CA 1
ATOM 1556 C C . PRO A 1 209 ? -16.721 -23.648 -12.968 1.00 28.23 209 PRO A C 1
ATOM 1558 O O . PRO A 1 209 ? -15.660 -23.327 -13.508 1.00 28.23 209 PRO A O 1
ATOM 1561 N N . ALA A 1 210 ? -16.953 -24.885 -12.527 1.00 28.84 210 ALA A N 1
ATOM 1562 C CA . ALA A 1 210 ? -16.037 -25.998 -12.747 1.00 28.84 210 ALA A CA 1
ATOM 1563 C C . ALA A 1 210 ? -15.898 -26.298 -14.254 1.00 28.84 210 ALA A C 1
ATOM 1565 O O . ALA A 1 210 ? -16.887 -26.182 -14.983 1.00 28.84 210 ALA A O 1
ATOM 1566 N N . PRO A 1 211 ? -14.713 -26.718 -14.734 1.00 28.38 211 PRO A N 1
ATOM 1567 C CA . PRO A 1 211 ? -14.580 -27.219 -16.093 1.00 28.38 211 PRO A CA 1
ATOM 1568 C C . PRO A 1 211 ? -15.412 -28.497 -16.241 1.00 28.38 211 PRO A C 1
ATOM 1570 O O . PRO A 1 211 ? -15.264 -29.455 -15.481 1.00 28.38 211 PRO A O 1
ATOM 1573 N N . THR A 1 212 ? -16.310 -28.501 -17.221 1.00 27.05 212 THR A N 1
ATOM 1574 C CA . THR A 1 212 ? -17.079 -29.672 -17.628 1.00 27.05 212 THR A CA 1
ATOM 1575 C C . THR A 1 212 ? -16.154 -30.699 -18.273 1.00 27.05 212 THR A C 1
ATOM 1577 O O . THR A 1 212 ? -15.823 -30.606 -19.453 1.00 27.05 212 THR A O 1
ATOM 1580 N N . SER A 1 213 ? -15.774 -31.728 -17.519 1.00 27.44 213 SER A N 1
ATOM 1581 C CA . SER A 1 213 ? -15.373 -33.007 -18.099 1.00 27.44 213 SER A CA 1
ATOM 1582 C C . SER A 1 213 ? -15.939 -34.174 -17.291 1.00 27.44 213 SER A C 1
ATOM 1584 O O . SER A 1 213 ? -15.683 -34.376 -16.107 1.00 27.44 213 SER A O 1
ATOM 1586 N N . THR A 1 214 ? -16.790 -34.925 -17.976 1.00 26.28 214 THR A N 1
ATOM 1587 C CA . THR A 1 214 ? -17.360 -36.213 -17.595 1.00 26.28 214 THR A CA 1
ATOM 1588 C C . THR A 1 214 ? -16.245 -37.237 -17.355 1.00 26.28 214 THR A C 1
ATOM 1590 O O . THR A 1 214 ? -15.370 -37.357 -18.210 1.00 26.28 214 THR A O 1
ATOM 1593 N N . THR A 1 215 ? -16.289 -37.997 -16.247 1.00 24.95 215 THR A N 1
ATOM 1594 C CA . THR A 1 215 ? -16.298 -39.488 -16.191 1.00 24.95 215 THR A CA 1
ATOM 1595 C C . THR A 1 215 ? -1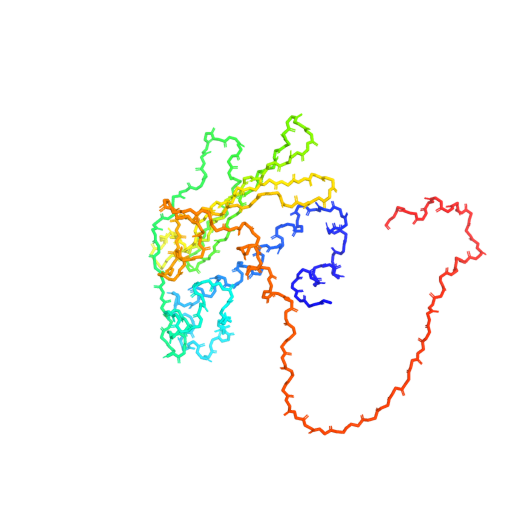6.102 -40.014 -14.748 1.00 24.95 215 THR A C 1
ATOM 1597 O O . THR A 1 215 ? -15.080 -39.779 -14.120 1.00 24.95 215 THR A O 1
ATOM 1600 N N . CYS A 1 216 ? -17.135 -40.720 -14.264 1.00 22.30 216 CYS A N 1
ATOM 1601 C CA . CYS A 1 216 ? -17.217 -41.858 -13.323 1.00 22.30 216 CYS A CA 1
ATOM 1602 C C . CYS A 1 216 ? -16.141 -42.108 -12.232 1.00 22.30 216 CYS A C 1
ATOM 1604 O O . CYS A 1 216 ? -15.017 -42.471 -12.554 1.00 22.30 216 CYS A O 1
ATOM 1606 N N . CYS A 1 217 ? -16.537 -42.137 -10.942 1.00 23.23 217 CYS A N 1
ATOM 1607 C CA . CYS A 1 217 ? -16.865 -43.370 -10.177 1.00 23.23 217 CYS A CA 1
ATOM 1608 C C . CYS A 1 217 ? -16.948 -43.169 -8.636 1.00 23.23 217 CYS A C 1
ATOM 1610 O O . CYS A 1 217 ? -15.999 -42.727 -8.004 1.00 23.23 217 CYS A O 1
ATOM 1612 N N . ALA A 1 218 ? -18.088 -43.606 -8.081 1.00 23.33 218 ALA A N 1
ATOM 1613 C CA . ALA A 1 218 ? -18.334 -44.325 -6.815 1.00 23.33 218 ALA A CA 1
ATOM 1614 C C . ALA A 1 218 ? -17.912 -43.785 -5.415 1.00 23.33 218 ALA A C 1
ATOM 1616 O O . ALA A 1 218 ? -16.757 -43.829 -5.020 1.00 23.33 218 ALA A O 1
ATOM 1617 N N . ALA A 1 219 ? -18.968 -43.499 -4.631 1.00 24.88 219 ALA A N 1
ATOM 1618 C CA . ALA A 1 219 ? -19.300 -44.013 -3.285 1.00 24.88 219 ALA A CA 1
ATOM 1619 C C . ALA A 1 219 ? -18.485 -43.622 -2.022 1.00 24.88 219 ALA A C 1
ATOM 1621 O O . ALA A 1 219 ? -17.294 -43.870 -1.889 1.00 24.88 219 ALA A O 1
ATOM 1622 N N . SER A 1 220 ? -19.234 -43.092 -1.042 1.00 25.20 220 SER A N 1
ATOM 1623 C CA . SER A 1 220 ? -18.913 -42.835 0.379 1.00 25.20 220 SER A CA 1
ATOM 1624 C C . SER A 1 220 ? -18.697 -44.141 1.197 1.00 25.20 220 SER A C 1
ATOM 1626 O O . SER A 1 220 ? -18.952 -45.211 0.642 1.00 25.20 220 SER A O 1
ATOM 1628 N N . PRO A 1 221 ? -18.283 -44.120 2.496 1.00 34.38 221 PRO A N 1
ATOM 1629 C CA . PRO A 1 221 ? -19.092 -43.572 3.606 1.00 34.38 221 PRO A CA 1
ATOM 1630 C C . PRO A 1 221 ? -18.327 -42.840 4.741 1.00 34.38 221 PRO A C 1
ATOM 1632 O O . PRO A 1 221 ? -17.115 -42.929 4.902 1.00 34.38 221 PRO A O 1
ATOM 1635 N N . THR A 1 222 ? -19.110 -42.109 5.536 1.00 31.83 222 THR A N 1
ATOM 1636 C CA . THR A 1 222 ? -18.827 -41.417 6.812 1.00 31.83 222 THR A CA 1
ATOM 1637 C C . THR A 1 222 ? -18.263 -42.335 7.915 1.00 31.83 222 THR A C 1
ATOM 1639 O O . THR A 1 222 ? -18.523 -43.538 7.881 1.00 31.83 222 THR A O 1
ATOM 1642 N N . PRO A 1 223 ? -17.601 -41.780 8.961 1.00 32.12 223 PRO A N 1
ATOM 1643 C CA . PRO A 1 223 ? -18.258 -41.792 10.284 1.00 32.12 223 PRO A CA 1
ATOM 1644 C C . PRO A 1 223 ? -17.970 -40.601 11.247 1.00 32.12 223 PRO A C 1
ATOM 1646 O O . PRO A 1 223 ? -16.879 -40.050 11.290 1.00 32.12 223 PRO A O 1
ATOM 1649 N N . GLN A 1 224 ? -19.031 -40.273 12.003 1.00 31.64 224 GLN A N 1
ATOM 1650 C CA . GLN A 1 224 ? -19.256 -39.763 13.383 1.00 31.64 224 GLN A CA 1
ATOM 1651 C C . GLN A 1 224 ? -18.192 -39.042 14.273 1.00 31.64 224 GLN A C 1
ATOM 1653 O O . GLN A 1 224 ? -16.994 -39.273 14.149 1.00 31.64 224 GLN A O 1
ATOM 1658 N N . PRO A 1 225 ? -18.647 -38.183 15.229 1.00 28.06 225 PRO A N 1
ATOM 1659 C CA . PRO A 1 225 ? -17.810 -37.261 16.014 1.00 28.06 225 PRO A CA 1
ATOM 1660 C C . PRO A 1 225 ? -17.160 -37.887 17.263 1.00 28.06 225 PRO A C 1
ATOM 1662 O O . PRO A 1 225 ? -17.776 -38.681 17.971 1.00 28.06 225 PRO A O 1
ATOM 1665 N N . LEU A 1 226 ? -15.935 -37.453 17.582 1.00 30.73 226 LEU A N 1
ATOM 1666 C CA . LEU A 1 226 ? -15.221 -37.805 18.814 1.00 30.73 226 LEU A CA 1
ATOM 1667 C C . LEU A 1 226 ? -15.627 -36.881 19.973 1.00 30.73 226 LEU A C 1
ATOM 1669 O O . LEU A 1 226 ? -15.375 -35.677 19.951 1.00 30.73 226 LEU A O 1
ATOM 1673 N N . SER A 1 227 ? -16.225 -37.472 21.005 1.00 32.03 227 SER A N 1
ATOM 1674 C CA . SER A 1 227 ? -16.406 -36.899 22.339 1.00 32.03 227 SER A CA 1
ATOM 1675 C C . SER A 1 227 ? -15.067 -36.848 23.087 1.00 32.03 227 SER A C 1
ATOM 1677 O O . SER A 1 227 ? -14.424 -37.884 23.256 1.00 32.03 227 SER A O 1
ATOM 1679 N N . LEU A 1 228 ? -14.658 -35.676 23.577 1.00 34.81 228 LEU A N 1
ATOM 1680 C CA . LEU A 1 228 ? -13.511 -35.541 24.480 1.00 34.81 228 LEU A CA 1
ATOM 1681 C C . LEU A 1 228 ? -13.977 -35.708 25.932 1.00 34.81 228 LEU A C 1
ATOM 1683 O O . LEU A 1 228 ? -14.584 -34.811 26.509 1.00 34.81 228 LEU A O 1
ATOM 1687 N N . SER A 1 229 ? -13.689 -36.868 26.517 1.00 33.53 229 SER A N 1
ATOM 1688 C CA . SER A 1 229 ? -13.767 -37.132 27.957 1.00 33.53 229 SER A CA 1
ATOM 1689 C C . SER A 1 229 ? -12.384 -36.960 28.597 1.00 33.53 229 SER A C 1
ATOM 1691 O O . SER A 1 229 ? -11.410 -37.533 28.106 1.00 33.53 229 SER A O 1
ATOM 1693 N N . CYS A 1 230 ? -12.292 -36.215 29.703 1.00 35.41 230 CYS A N 1
ATOM 1694 C CA . CYS A 1 230 ? -11.080 -36.129 30.526 1.00 35.41 230 CYS A CA 1
ATOM 1695 C C . CYS A 1 230 ? -10.739 -37.487 31.181 1.00 35.41 230 CYS A C 1
ATOM 1697 O O . CYS A 1 230 ? -11.650 -38.200 31.608 1.00 35.41 230 CYS A O 1
ATOM 1699 N N . PRO A 1 231 ? -9.448 -37.850 31.314 1.00 39.44 231 PRO A N 1
ATOM 1700 C CA . PRO A 1 231 ? -9.035 -39.075 31.991 1.00 39.44 231 PRO A CA 1
ATOM 1701 C C . PRO A 1 231 ? -9.250 -38.992 33.518 1.00 39.44 231 PRO A C 1
ATOM 1703 O O . PRO A 1 231 ? -8.980 -37.951 34.127 1.00 39.44 231 PRO A O 1
ATOM 1706 N N . PRO A 1 232 ? -9.678 -40.087 34.173 1.00 37.94 232 PRO A N 1
ATOM 1707 C CA . PRO A 1 232 ? -9.987 -40.106 35.596 1.00 37.94 232 PRO A CA 1
ATOM 1708 C C . PRO A 1 232 ? -8.712 -40.334 36.418 1.00 37.94 232 PRO A C 1
ATOM 1710 O O . PRO A 1 232 ? -8.479 -41.442 36.883 1.00 37.94 232 PRO A O 1
ATOM 1713 N N . ASN A 1 233 ? -7.846 -39.321 36.543 1.00 43.84 233 ASN A N 1
ATOM 1714 C CA . ASN A 1 233 ? -6.890 -39.197 37.663 1.00 43.84 233 ASN A CA 1
ATOM 1715 C C . ASN A 1 233 ? -6.051 -37.909 37.592 1.00 43.84 233 ASN A C 1
ATOM 1717 O O . ASN A 1 233 ? -4.821 -37.934 37.570 1.00 43.84 233 ASN A O 1
ATOM 1721 N N . SER A 1 234 ? -6.701 -36.748 37.570 1.00 40.72 234 SER A N 1
ATOM 1722 C CA . SER A 1 234 ? -5.998 -35.486 37.811 1.00 40.72 234 SER A CA 1
ATOM 1723 C C . SER A 1 234 ? -6.750 -34.687 38.864 1.00 40.72 234 SER A C 1
ATOM 1725 O O . SER A 1 234 ? -7.939 -34.425 38.717 1.00 40.72 234 SER A O 1
ATOM 1727 N N . THR A 1 235 ? -6.061 -34.296 39.930 1.00 44.56 235 THR A N 1
ATOM 1728 C CA . THR A 1 235 ? -6.565 -33.444 41.018 1.00 44.56 235 THR A CA 1
ATOM 1729 C C . THR A 1 235 ? -6.663 -31.964 40.613 1.00 44.56 235 THR A C 1
ATOM 1731 O O . THR A 1 235 ? -6.520 -31.078 41.451 1.00 44.56 235 THR A O 1
ATOM 1734 N N . ARG A 1 236 ? -6.888 -31.667 39.327 1.00 41.72 236 ARG A N 1
ATOM 1735 C CA . ARG A 1 236 ? -7.035 -30.296 38.821 1.00 41.72 236 ARG A CA 1
ATOM 1736 C C . ARG A 1 236 ? -8.508 -29.956 38.633 1.00 41.72 236 ARG A C 1
ATOM 1738 O O . ARG A 1 236 ? -9.255 -30.729 38.041 1.00 41.72 236 ARG A O 1
ATOM 1745 N N . THR A 1 237 ? -8.909 -28.792 39.129 1.00 43.75 237 THR A N 1
ATOM 1746 C CA . THR A 1 237 ? -10.233 -28.211 38.897 1.00 43.75 237 THR A CA 1
ATOM 1747 C C . THR A 1 237 ? -10.353 -27.705 37.454 1.00 43.75 237 THR A C 1
ATOM 1749 O O . THR A 1 237 ? -9.365 -27.279 36.850 1.00 43.75 237 THR A O 1
ATOM 1752 N N . GLU A 1 238 ? -11.570 -27.741 36.898 1.00 38.09 238 GLU A N 1
ATOM 1753 C CA . GLU A 1 238 ? -11.892 -27.370 35.503 1.00 38.09 238 GLU A CA 1
ATOM 1754 C C . GLU A 1 238 ? -11.434 -25.953 35.096 1.00 38.09 238 GLU A C 1
ATOM 1756 O O . GLU A 1 238 ? -11.254 -25.673 33.910 1.00 38.09 238 GLU A O 1
ATOM 1761 N N . GLU A 1 239 ? -11.163 -25.066 36.056 1.00 36.12 239 GLU A N 1
ATOM 1762 C CA . GLU A 1 239 ? -10.650 -23.711 35.817 1.00 36.12 239 GLU A CA 1
ATOM 1763 C C . GLU A 1 239 ? -9.191 -23.660 35.325 1.00 36.12 239 GLU A C 1
ATOM 1765 O O . GLU A 1 239 ? -8.809 -22.713 34.639 1.00 36.12 239 GLU A O 1
ATOM 1770 N N . GLN A 1 240 ? -8.367 -24.679 35.596 1.00 39.72 240 GLN A N 1
ATOM 1771 C CA . GLN A 1 240 ? -6.936 -24.657 35.248 1.00 39.72 240 GLN A CA 1
ATOM 1772 C C . GLN A 1 240 ? -6.611 -25.152 33.828 1.00 39.72 240 GLN A C 1
ATOM 1774 O O . GLN A 1 240 ? -5.475 -25.005 33.380 1.00 39.72 240 GLN A O 1
ATOM 1779 N N . CYS A 1 241 ? -7.582 -25.696 33.088 1.00 34.81 241 CYS A N 1
ATOM 1780 C CA . CYS A 1 241 ? -7.392 -26.114 31.691 1.00 34.81 241 CYS A CA 1
ATOM 1781 C C . CYS A 1 241 ? -7.732 -25.025 30.658 1.00 34.81 241 CYS A C 1
ATOM 1783 O O . CYS A 1 241 ? -7.534 -25.251 29.469 1.00 34.81 241 CYS A O 1
ATOM 1785 N N . ARG A 1 242 ? -8.222 -23.847 31.078 1.00 38.16 242 ARG A N 1
ATOM 1786 C CA . ARG A 1 242 ? -8.650 -22.770 30.161 1.00 38.16 242 ARG A CA 1
ATOM 1787 C C . ARG A 1 242 ? -7.567 -21.764 29.759 1.00 38.16 242 ARG A C 1
ATOM 1789 O O . ARG A 1 242 ? -7.823 -20.940 28.889 1.00 38.16 242 ARG A O 1
ATOM 1796 N N . PHE A 1 243 ? -6.367 -21.836 30.331 1.00 30.98 243 PHE A N 1
ATOM 1797 C CA . PHE A 1 243 ? -5.240 -20.987 29.936 1.00 30.98 243 PHE A CA 1
ATOM 1798 C C . PHE A 1 243 ? -4.032 -21.838 29.554 1.00 30.98 243 PHE A C 1
ATOM 1800 O O . PHE A 1 243 ? -3.168 -22.114 30.386 1.00 30.98 243 PHE A O 1
ATOM 1807 N N . ARG A 1 244 ? -3.985 -22.246 28.287 1.00 32.03 244 ARG A N 1
ATOM 1808 C CA . ARG A 1 244 ? -2.765 -22.443 27.495 1.00 32.03 244 ARG A CA 1
ATOM 1809 C C . ARG A 1 244 ? -3.134 -22.570 26.028 1.00 32.03 244 ARG A C 1
ATOM 1811 O O . ARG A 1 244 ? -4.081 -23.330 25.741 1.00 32.03 244 ARG A O 1
#

Secondary structure (DSSP, 8-state):
--SHHHHHHHH-HHHHHTT-HHHHHHTTHHHHHHHTHHHHHHTSTTSSTTTSS--PPTTSSGGG-TTSHHHHHHHTT-------PBPPP---TT-TTSPPP-PPPPTT-EEEEEEEEEEE-TTSS-EEEEEEEEEEEE-TTS-EEEEEEEEEEEEE-TTT--EEEEEEEEEE-SSTTGGGGS----SS----TTSTTHHHHHTTTPPPPPP-------------PPP-PPPS-----GGGGS--

Organism: Mycolicibacterium hassiacum (strain DSM 44199 / CIP 105218 / JCM 12690 / 3849) (NCBI:txid1122247)

pLDDT: mean 72.56, std 25.97, range [22.3, 96.94]

Radius of gyration: 23.68 Å; chains: 1; bounding box: 46×63×67 Å

Foldseek 3Di:
DDDDLVVCCVVPVVCVVVVPVVSVVSVCVVVQVLCLVLLCVQVCVCVQVVPNPDDDDALLALCRHVVFPQNVCNVVSNGDHFFADFDDDQDDPVDPPTDDDDDQADASGKDKDKDWDWADDPVLQKIKIKMKIWIWGQHPVRTITTAWIKIWIWIAGPPVRDTPDIAIGTDDHRGPRRVVLHPPDPDDDDDDPPPSVCSNPVVVPDDDDDDDDDDDDDDDDDDDDDDDDDDPDDPDDPVVVPDD

Sequence (244 aa):
MSGFRNTVDKVAPELRARRDLRYTLLDDVPVATLISGHALAASGVLGKASTGGYLPVADQCAGFVTGGLLMSSFARDEPTVVTGPTAPDLRDPADPWCWHDMAELPVHGMRRCRRLDVSPVDDGRTVLIDAMFRDTYERADGVETIIHEYTLDAAVEPVSGVILRSEATPRVLPWQECPGASPARAGSPACDSTSCTAECATNCTAPRPAPTSTTCCAASPTPQPLSLSCPPNSTRTEEQCRFR